Protein AF-A0A5N5WKS4-F1 (afdb_monomer)

Structure (mmCIF, N/CA/C/O backbone):
data_AF-A0A5N5WKS4-F1
#
_entry.id   AF-A0A5N5WKS4-F1
#
loop_
_atom_site.group_PDB
_atom_site.id
_atom_site.type_symbol
_atom_site.label_atom_id
_atom_site.label_alt_id
_atom_site.label_comp_id
_atom_site.label_asym_id
_atom_site.label_entity_id
_atom_site.label_seq_id
_atom_site.pdbx_PDB_ins_code
_atom_site.Cartn_x
_atom_site.Cartn_y
_atom_site.Cartn_z
_atom_site.occupancy
_atom_site.B_iso_or_equiv
_atom_site.auth_seq_id
_atom_site.auth_comp_id
_atom_site.auth_asym_id
_atom_site.auth_atom_id
_atom_site.pdbx_PDB_model_num
ATOM 1 N N . MET A 1 1 ? -23.430 2.491 6.294 1.00 81.50 1 MET A N 1
ATOM 2 C CA . MET A 1 1 ? -22.759 3.479 5.431 1.00 81.50 1 MET A CA 1
ATOM 3 C C . MET A 1 1 ? -22.563 4.722 6.272 1.00 81.50 1 MET A C 1
ATOM 5 O O . MET A 1 1 ? -23.478 5.053 7.016 1.00 81.50 1 MET A O 1
ATOM 9 N N . VAL A 1 2 ? -21.378 5.318 6.234 1.00 85.62 2 VAL A N 1
ATOM 10 C CA . VAL A 1 2 ? -21.045 6.569 6.921 1.00 85.62 2 VAL A CA 1
ATOM 11 C C . VAL A 1 2 ? -20.663 7.573 5.840 1.00 85.62 2 VAL A C 1
ATOM 13 O O . VAL A 1 2 ? -19.946 7.216 4.905 1.00 85.62 2 VAL A O 1
ATOM 16 N N . ASP A 1 3 ? -21.191 8.783 5.953 1.00 86.56 3 ASP A N 1
ATOM 17 C CA . ASP A 1 3 ? -20.862 9.931 5.113 1.00 86.56 3 ASP A CA 1
ATOM 18 C C . ASP A 1 3 ? -20.123 10.928 6.006 1.00 86.56 3 ASP A C 1
ATOM 20 O O . ASP A 1 3 ? -20.653 11.322 7.047 1.00 86.56 3 ASP A O 1
ATOM 24 N N . PHE A 1 4 ? -18.885 11.259 5.648 1.00 80.50 4 PHE A N 1
ATOM 25 C CA . PHE A 1 4 ? -18.025 12.140 6.435 1.00 80.50 4 PHE A CA 1
ATOM 26 C C . PHE A 1 4 ? -18.136 13.610 6.029 1.00 80.50 4 PHE A C 1
ATOM 28 O O . PHE A 1 4 ? -17.282 14.403 6.416 1.00 80.50 4 PHE A O 1
ATOM 35 N N . SER A 1 5 ? -19.184 13.999 5.288 1.00 65.81 5 SER A N 1
ATOM 36 C CA . SER A 1 5 ? -19.235 15.289 4.585 1.00 65.81 5 SER A CA 1
ATOM 37 C C . SER A 1 5 ? -18.031 15.458 3.634 1.00 65.81 5 SER A C 1
ATOM 39 O O . SER A 1 5 ? -17.187 14.573 3.510 1.00 65.81 5 SER A O 1
ATOM 41 N N . ASP A 1 6 ? -18.014 16.507 2.809 1.00 68.75 6 ASP A N 1
ATOM 42 C CA . ASP A 1 6 ? -16.927 16.786 1.847 1.00 68.75 6 ASP A CA 1
ATOM 43 C C . ASP A 1 6 ? -16.641 15.692 0.796 1.00 68.75 6 ASP A C 1
ATOM 45 O O . ASP A 1 6 ? -15.634 15.709 0.085 1.00 68.75 6 ASP A O 1
ATOM 49 N N . GLY A 1 7 ? -17.598 14.778 0.610 1.00 73.81 7 GLY A N 1
ATOM 50 C CA . GLY A 1 7 ? -17.598 13.818 -0.484 1.00 73.81 7 GLY A CA 1
ATOM 51 C C . GLY A 1 7 ? -16.876 12.506 -0.194 1.00 73.81 7 GLY A C 1
ATOM 52 O O . GLY A 1 7 ? -16.595 11.777 -1.144 1.00 73.81 7 GLY A O 1
ATOM 53 N N . VAL A 1 8 ? -16.595 12.176 1.070 1.00 83.88 8 VAL A N 1
ATOM 54 C CA . VAL A 1 8 ? -16.099 10.848 1.466 1.00 83.88 8 VAL A CA 1
ATOM 55 C C . VAL A 1 8 ? -17.237 10.008 2.036 1.00 83.88 8 VAL A C 1
ATOM 57 O O . VAL A 1 8 ? -17.811 10.321 3.075 1.00 83.88 8 VAL A O 1
ATOM 60 N N . VAL A 1 9 ? -17.534 8.894 1.369 1.00 89.38 9 VAL A N 1
ATOM 61 C CA . VAL A 1 9 ? -18.552 7.923 1.788 1.00 89.38 9 VAL A CA 1
ATOM 62 C C . VAL A 1 9 ? -17.926 6.549 1.939 1.00 89.38 9 VAL A C 1
ATOM 64 O O . VAL A 1 9 ? -17.083 6.146 1.139 1.00 89.38 9 VAL A O 1
ATOM 67 N N . GLY A 1 10 ? -18.353 5.788 2.941 1.00 91.50 10 GLY A N 1
ATOM 68 C CA . GLY A 1 10 ? -17.825 4.446 3.140 1.00 91.50 10 GLY A CA 1
ATOM 69 C C . GLY A 1 10 ? -18.700 3.520 3.964 1.00 91.50 10 GLY A C 1
ATOM 70 O O . GLY A 1 10 ? -19.786 3.867 4.441 1.00 91.50 10 GLY A O 1
ATOM 71 N N . GLY A 1 11 ? -18.238 2.284 4.095 1.00 91.62 11 GLY A N 1
ATOM 72 C CA . GLY A 1 11 ? -18.938 1.218 4.795 1.00 91.62 11 GLY A CA 1
ATOM 73 C C . GLY A 1 11 ? -18.001 0.397 5.664 1.00 91.62 11 GLY A C 1
ATOM 74 O O . GLY A 1 11 ? -16.872 0.108 5.276 1.00 91.62 11 GLY A O 1
ATOM 75 N N . LEU A 1 12 ? -18.503 -0.008 6.834 1.00 91.44 12 LEU A N 1
ATOM 76 C CA . LEU A 1 12 ? -17.846 -1.002 7.672 1.00 91.44 12 LEU A CA 1
ATOM 77 C C . LEU A 1 12 ? -18.136 -2.407 7.142 1.00 91.44 12 LEU A C 1
ATOM 79 O O . LEU A 1 12 ? -19.294 -2.808 7.019 1.00 91.44 12 LEU A O 1
ATOM 83 N N . HIS A 1 13 ? -17.075 -3.166 6.912 1.00 93.06 13 HIS A N 1
ATOM 84 C CA . HIS A 1 13 ? -17.086 -4.588 6.622 1.00 93.06 13 HIS A CA 1
ATOM 85 C C . HIS A 1 13 ? -16.534 -5.308 7.846 1.00 93.06 13 HIS A C 1
ATOM 87 O O . HIS A 1 13 ? -15.348 -5.211 8.156 1.00 93.06 13 HIS A O 1
ATOM 93 N N . ARG A 1 14 ? -17.410 -5.996 8.577 1.00 91.62 14 ARG A N 1
ATOM 94 C CA . ARG A 1 14 ? -17.056 -6.683 9.820 1.00 91.62 14 ARG A CA 1
ATOM 95 C C . ARG A 1 14 ? -16.974 -8.193 9.620 1.00 91.62 14 ARG A C 1
ATOM 97 O O . ARG A 1 14 ? -17.719 -8.734 8.798 1.00 91.62 14 ARG A O 1
ATOM 104 N N . PRO A 1 15 ? -16.116 -8.883 10.385 1.00 92.50 15 PRO A N 1
ATOM 105 C CA . PRO A 1 15 ? -16.142 -10.335 10.436 1.00 92.50 15 PRO A CA 1
ATOM 106 C C . PRO A 1 15 ? -17.460 -10.815 11.057 1.00 92.50 15 PRO A C 1
ATOM 108 O O . PRO A 1 15 ? -18.042 -10.145 11.917 1.00 92.50 15 PRO A O 1
ATOM 111 N N . VAL A 1 16 ? -17.916 -11.998 10.642 1.00 90.06 16 VAL A N 1
ATOM 112 C CA . VAL A 1 16 ? -19.111 -12.639 11.220 1.00 90.06 16 VAL A CA 1
ATOM 113 C C . VAL A 1 16 ? -18.887 -12.942 12.703 1.00 90.06 16 VAL A C 1
ATOM 115 O O . VAL A 1 16 ? -19.742 -12.645 13.533 1.00 90.06 16 VAL A O 1
ATOM 118 N N . THR A 1 17 ? -17.714 -13.479 13.036 1.00 87.56 17 THR A N 1
ATOM 119 C CA . THR A 1 17 ? -17.296 -13.732 14.416 1.00 87.56 17 THR A CA 1
ATOM 120 C C . THR A 1 17 ? -16.431 -12.575 14.896 1.00 87.56 17 THR A C 1
ATOM 122 O O . THR A 1 17 ? -15.405 -12.276 14.289 1.00 87.56 17 THR A O 1
ATOM 125 N N . GLN A 1 18 ? -16.850 -11.919 15.975 1.00 85.38 18 GLN A N 1
ATOM 126 C CA . GLN A 1 18 ? -16.090 -10.840 16.604 1.00 85.38 18 GLN A CA 1
ATOM 127 C C . GLN A 1 18 ? -15.041 -11.432 17.557 1.00 85.38 18 GLN A C 1
ATOM 129 O O . GLN A 1 18 ? -15.335 -12.370 18.297 1.00 85.38 18 GLN A O 1
ATOM 134 N N . GLY A 1 19 ? -13.828 -10.888 17.520 1.00 84.94 19 GLY A N 1
ATOM 135 C CA . GLY A 1 19 ? -12.659 -11.354 18.268 1.00 84.94 19 GLY A CA 1
ATOM 136 C C . GLY A 1 19 ? -11.708 -10.194 18.555 1.00 84.94 19 GLY A C 1
ATOM 137 O O . GLY A 1 19 ? -12.071 -9.036 18.365 1.00 84.94 19 GLY A O 1
ATOM 138 N N . LEU A 1 20 ? -10.481 -10.472 18.997 1.00 83.12 20 LEU A N 1
ATOM 139 C CA . LEU A 1 20 ? -9.496 -9.402 19.209 1.00 83.12 20 LEU A CA 1
ATOM 140 C C . LEU A 1 20 ? -9.139 -8.717 17.883 1.00 83.12 20 LEU A C 1
ATOM 142 O O . LEU A 1 20 ? -9.076 -7.494 17.811 1.00 83.12 20 LEU A O 1
ATOM 146 N N . GLU A 1 21 ? -9.017 -9.500 16.814 1.00 86.25 21 GLU A N 1
ATOM 147 C CA . GLU A 1 21 ? -8.742 -9.037 15.456 1.00 86.25 21 GLU A CA 1
ATOM 148 C C . GLU A 1 21 ? -9.845 -8.118 14.914 1.00 86.25 21 GLU A C 1
ATOM 150 O O . GLU A 1 21 ? -9.573 -7.247 14.089 1.00 86.25 21 GLU A O 1
ATOM 155 N N . SER A 1 22 ? -11.086 -8.243 15.400 1.00 87.81 22 SER A N 1
ATOM 156 C CA . SER A 1 22 ? -12.195 -7.429 14.893 1.00 87.81 22 SER A CA 1
ATOM 157 C C . SER A 1 22 ? -12.168 -5.992 15.403 1.00 87.81 22 SER A C 1
ATOM 159 O O . SER A 1 22 ? -12.893 -5.151 14.869 1.00 87.81 22 SER A O 1
ATOM 161 N N . ARG A 1 23 ? -11.307 -5.691 16.382 1.00 85.00 23 ARG A N 1
ATOM 162 C CA . ARG A 1 23 ? -11.044 -4.329 16.862 1.00 85.00 23 ARG A CA 1
ATOM 163 C C . ARG A 1 23 ? -10.108 -3.547 15.938 1.00 85.00 23 ARG A C 1
ATOM 165 O O . ARG A 1 23 ? -10.167 -2.319 15.909 1.00 85.00 23 ARG A O 1
ATOM 172 N N . PHE A 1 24 ? -9.312 -4.245 15.128 1.00 86.50 24 PHE A N 1
ATOM 173 C CA . PHE A 1 24 ? -8.448 -3.642 14.119 1.00 86.50 24 PHE A CA 1
ATOM 174 C C . PHE A 1 24 ? -9.332 -3.082 13.020 1.00 86.50 24 PHE A C 1
ATOM 176 O O . PHE A 1 24 ? -9.980 -3.846 12.300 1.00 86.50 24 PHE A O 1
ATOM 183 N N . THR A 1 25 ? -9.361 -1.759 12.892 1.00 88.31 25 THR A N 1
ATOM 184 C CA . THR A 1 25 ? -10.085 -1.104 11.805 1.00 88.31 25 THR A CA 1
ATOM 185 C C . THR A 1 25 ? -9.101 -0.659 10.752 1.00 88.31 25 THR A C 1
ATOM 187 O O . THR A 1 25 ? -8.342 0.284 10.954 1.00 88.31 25 THR A O 1
ATOM 190 N N . VAL A 1 26 ? -9.128 -1.349 9.617 1.00 92.06 26 VAL A N 1
ATOM 191 C CA . VAL A 1 26 ? -8.313 -1.000 8.460 1.00 92.06 26 VAL A CA 1
ATOM 192 C C . VAL A 1 26 ? -9.112 -0.060 7.560 1.00 92.06 26 VAL A C 1
ATOM 194 O O . VAL A 1 26 ? -10.093 -0.468 6.934 1.00 92.06 26 VAL A O 1
ATOM 197 N N . PHE A 1 27 ? -8.704 1.203 7.506 1.00 92.94 27 PHE A N 1
ATOM 198 C CA . PHE A 1 27 ? -9.214 2.193 6.569 1.00 92.94 27 PHE A CA 1
ATOM 199 C C . PHE A 1 27 ? -8.607 1.961 5.184 1.00 92.94 27 PHE A C 1
ATOM 201 O O . PHE A 1 27 ? -7.386 1.960 5.013 1.00 92.94 27 PHE A O 1
ATOM 208 N N . VAL A 1 28 ? -9.473 1.757 4.193 1.00 93.50 28 VAL A N 1
ATOM 209 C CA . VAL A 1 28 ? -9.112 1.472 2.804 1.00 93.50 28 VAL A CA 1
ATOM 210 C C . VAL A 1 28 ? -9.782 2.503 1.902 1.00 93.50 28 VAL A C 1
ATOM 212 O O . VAL A 1 28 ? -11.009 2.593 1.846 1.00 93.50 28 VAL A O 1
ATOM 215 N N . MET A 1 29 ? -8.982 3.255 1.155 1.00 90.00 29 MET A N 1
ATOM 216 C CA . MET A 1 29 ? -9.462 4.246 0.194 1.00 90.00 29 MET A CA 1
ATOM 217 C C . MET A 1 29 ? -8.453 4.391 -0.941 1.00 90.00 29 MET A C 1
ATOM 219 O O . MET A 1 29 ? -7.250 4.244 -0.718 1.00 90.00 29 MET A O 1
ATOM 223 N N . HIS A 1 30 ? -8.935 4.743 -2.136 1.00 87.12 30 HIS A N 1
ATOM 224 C CA . HIS A 1 30 ? -8.071 5.229 -3.203 1.00 87.12 30 HIS A CA 1
ATOM 225 C C . HIS A 1 30 ? -8.389 6.661 -3.606 1.00 87.12 30 HIS A C 1
ATOM 227 O O . HIS A 1 30 ? -9.540 7.081 -3.634 1.00 87.12 30 HIS A O 1
ATOM 233 N N . VAL A 1 31 ? -7.348 7.414 -3.929 1.00 75.88 31 VAL A N 1
ATOM 234 C CA . VAL A 1 31 ? -7.402 8.857 -4.200 1.00 75.88 31 VAL A CA 1
ATOM 235 C C . VAL A 1 31 ? -7.996 9.176 -5.569 1.00 75.88 31 VAL A C 1
ATOM 237 O O . VAL A 1 31 ? -8.571 10.236 -5.770 1.00 75.88 31 VAL A O 1
ATOM 240 N N . GLU A 1 32 ? -7.917 8.219 -6.492 1.00 75.25 32 GLU A N 1
ATOM 241 C CA . GLU A 1 32 ? -8.397 8.359 -7.875 1.00 75.25 32 GLU A CA 1
ATOM 242 C C . GLU A 1 32 ? -9.568 7.432 -8.230 1.00 75.25 32 GLU A C 1
ATOM 244 O O . GLU A 1 32 ? -10.202 7.620 -9.267 1.00 75.25 32 GLU A O 1
ATOM 249 N N . THR A 1 33 ? -9.868 6.425 -7.402 1.00 79.62 33 THR A N 1
ATOM 250 C CA . THR A 1 33 ? -10.710 5.285 -7.807 1.00 79.62 33 THR A CA 1
ATOM 251 C C . THR A 1 33 ? -11.636 4.854 -6.675 1.00 79.62 33 THR A C 1
ATOM 253 O O . THR A 1 33 ? -11.288 4.961 -5.503 1.00 79.62 33 THR A O 1
ATOM 256 N N . ASP A 1 34 ? -12.810 4.325 -7.020 1.00 88.06 34 ASP A N 1
ATOM 257 C CA . ASP A 1 34 ? -13.771 3.798 -6.049 1.00 88.06 34 ASP A CA 1
ATOM 258 C C . ASP A 1 34 ? -13.271 2.495 -5.403 1.00 88.06 34 ASP A C 1
ATOM 260 O O . ASP A 1 34 ? -13.064 1.493 -6.092 1.00 88.06 34 ASP A O 1
ATOM 264 N N . TYR A 1 35 ? -13.053 2.518 -4.082 1.00 92.00 35 TYR A N 1
ATOM 265 C CA . TYR A 1 35 ? -12.531 1.386 -3.305 1.00 92.00 35 TYR A CA 1
ATOM 266 C C . TYR A 1 35 ? -13.577 0.738 -2.393 1.00 92.00 35 TYR A C 1
ATOM 268 O O . TYR A 1 35 ? -13.234 -0.134 -1.595 1.00 92.00 35 TYR A O 1
ATOM 276 N N . LEU A 1 36 ? -14.867 1.053 -2.566 1.00 91.50 36 LEU A N 1
ATOM 277 C CA . LEU A 1 36 ? -15.956 0.396 -1.828 1.00 91.50 36 LEU A CA 1
ATOM 278 C C . LEU A 1 36 ? -15.999 -1.125 -2.052 1.00 91.50 36 LEU A C 1
ATOM 280 O O . LEU A 1 36 ? -16.566 -1.849 -1.238 1.00 91.50 36 LEU A O 1
ATOM 284 N N . GLN A 1 37 ? -15.426 -1.611 -3.158 1.00 91.06 37 GLN A N 1
ATOM 285 C CA . GLN A 1 37 ? -15.377 -3.031 -3.533 1.00 91.06 37 GLN A CA 1
ATOM 286 C C . GLN A 1 37 ? -13.943 -3.551 -3.718 1.00 91.06 37 GLN A C 1
ATOM 288 O O . GLN A 1 37 ? -13.732 -4.559 -4.394 1.00 91.06 37 GLN A O 1
ATOM 293 N N . PHE A 1 38 ? -12.939 -2.877 -3.147 1.00 94.38 38 PHE A N 1
ATOM 294 C CA . PHE A 1 38 ? -11.561 -3.361 -3.215 1.00 94.38 38 PHE A CA 1
ATOM 295 C C . PHE A 1 38 ? -11.432 -4.740 -2.544 1.00 94.38 38 PHE A C 1
ATOM 297 O O . PHE A 1 38 ? -12.148 -5.050 -1.589 1.00 94.38 38 PHE A O 1
ATOM 304 N N . SER A 1 39 ? -10.527 -5.594 -3.031 1.00 95.00 39 SER A N 1
ATOM 305 C CA . SER A 1 39 ? -10.449 -7.002 -2.607 1.00 95.00 39 SER A CA 1
ATOM 306 C C . SER A 1 39 ? -10.256 -7.154 -1.092 1.00 95.00 39 SER A C 1
ATOM 308 O O . SER A 1 39 ? -10.888 -8.020 -0.481 1.00 95.00 39 SER A O 1
ATOM 310 N N . ALA A 1 40 ? -9.508 -6.247 -0.454 1.00 94.31 40 ALA A N 1
ATOM 311 C CA . ALA A 1 40 ? -9.351 -6.206 1.000 1.00 94.31 40 ALA A CA 1
ATOM 312 C C . ALA A 1 40 ? -10.706 -6.246 1.731 1.00 94.31 40 ALA A C 1
ATOM 314 O O . ALA A 1 40 ? -10.871 -7.060 2.641 1.00 94.31 40 ALA A O 1
ATOM 315 N N . CYS A 1 41 ? -11.690 -5.459 1.267 1.00 94.38 41 CYS A N 1
ATOM 316 C CA . CYS A 1 41 ? -13.019 -5.246 1.864 1.00 94.38 41 CYS A CA 1
ATOM 317 C C . CYS A 1 41 ? -13.841 -6.524 2.038 1.00 94.38 41 CYS A C 1
ATOM 319 O O . CYS A 1 41 ? -14.766 -6.569 2.843 1.00 94.38 41 CYS A O 1
ATOM 321 N N . THR A 1 42 ? -13.524 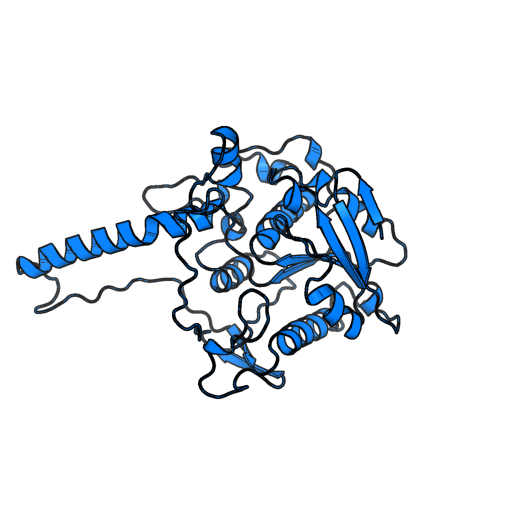-7.574 1.281 1.00 92.62 42 THR A N 1
ATOM 322 C CA . THR A 1 42 ? -14.237 -8.858 1.346 1.00 92.62 42 THR A CA 1
ATOM 323 C C . THR A 1 42 ? -13.356 -10.002 1.833 1.00 92.62 42 THR A C 1
ATOM 325 O O . THR A 1 42 ? -13.871 -11.019 2.304 1.00 92.62 42 THR A O 1
ATOM 328 N N . VAL A 1 43 ? -12.035 -9.853 1.739 1.00 94.50 43 VAL A N 1
ATOM 329 C CA . VAL A 1 43 ? -11.080 -10.926 2.011 1.00 94.50 43 VAL A CA 1
ATOM 330 C C . VAL A 1 43 ? -10.540 -10.850 3.444 1.00 94.50 43 VAL A C 1
ATOM 332 O O . VAL A 1 43 ? -10.492 -11.878 4.122 1.00 94.50 43 VAL A O 1
ATOM 335 N N . LEU A 1 44 ? -10.214 -9.664 3.964 1.00 93.56 44 LEU A N 1
ATOM 336 C CA . LEU A 1 44 ? -9.736 -9.505 5.345 1.00 93.56 44 LEU A CA 1
ATOM 337 C C . LEU A 1 44 ? -10.825 -9.683 6.426 1.00 93.56 44 LEU A C 1
ATOM 339 O O . LEU A 1 44 ? -10.506 -10.283 7.454 1.00 93.56 44 LEU A O 1
ATOM 343 N N . PRO A 1 45 ? -12.114 -9.328 6.218 1.00 94.44 45 PRO A N 1
ATOM 344 C CA . PRO A 1 45 ? -13.159 -9.656 7.194 1.00 94.44 45 PRO A CA 1
ATOM 345 C C . PRO A 1 45 ? -13.361 -11.158 7.386 1.00 94.44 45 PRO A C 1
ATOM 347 O O . PRO A 1 45 ? -13.691 -11.614 8.475 1.00 94.44 45 PRO A O 1
ATOM 350 N N . LYS A 1 46 ? -13.079 -11.971 6.361 1.00 94.06 46 LYS A N 1
ATOM 351 C CA . LYS A 1 46 ? -13.074 -13.439 6.495 1.00 94.06 46 LYS A CA 1
ATOM 352 C C . LYS A 1 46 ? -11.929 -13.954 7.379 1.00 94.06 46 LYS A C 1
ATOM 354 O O . LYS A 1 46 ? -11.948 -15.118 7.758 1.00 94.06 46 LYS A O 1
ATOM 359 N N . ARG A 1 47 ? -10.949 -13.102 7.696 1.00 92.75 47 ARG A N 1
ATOM 360 C CA . ARG A 1 47 ? -9.799 -13.377 8.572 1.00 92.75 47 ARG A CA 1
ATOM 361 C C . ARG A 1 47 ? -9.912 -12.678 9.930 1.00 92.75 47 ARG A C 1
ATOM 363 O O . ARG A 1 47 ? -8.940 -12.650 10.666 1.00 92.75 47 ARG A O 1
ATOM 370 N N . GLY A 1 48 ? -11.083 -12.128 10.258 1.00 91.88 48 GLY A N 1
ATOM 371 C CA . GLY A 1 48 ? -11.351 -11.547 11.574 1.00 91.88 48 GLY A CA 1
ATOM 372 C C . GLY A 1 48 ? -11.173 -10.033 11.673 1.00 91.88 48 GLY A C 1
ATOM 373 O O . GLY A 1 48 ? -11.487 -9.491 12.719 1.00 91.88 48 GLY A O 1
ATOM 374 N N . PHE A 1 49 ? -10.740 -9.333 10.620 1.00 92.06 49 PHE A N 1
ATOM 375 C CA . PHE A 1 49 ? -10.457 -7.890 10.682 1.00 92.06 49 PHE A CA 1
ATOM 376 C C . PHE A 1 49 ? -11.675 -7.032 10.330 1.00 92.06 49 PHE A C 1
ATOM 378 O O . PHE A 1 49 ? -12.449 -7.379 9.436 1.00 92.06 49 PHE A O 1
ATOM 385 N N . THR A 1 50 ? -11.825 -5.876 10.978 1.00 92.94 50 THR A N 1
ATOM 386 C CA . THR A 1 50 ? -12.817 -4.871 10.575 1.00 92.94 50 THR A CA 1
ATOM 387 C C . THR A 1 50 ? -12.209 -3.940 9.533 1.00 92.94 50 THR A C 1
ATOM 389 O O . THR A 1 50 ? -11.094 -3.449 9.677 1.00 92.94 50 THR A O 1
ATOM 392 N N . LEU A 1 51 ? -12.930 -3.698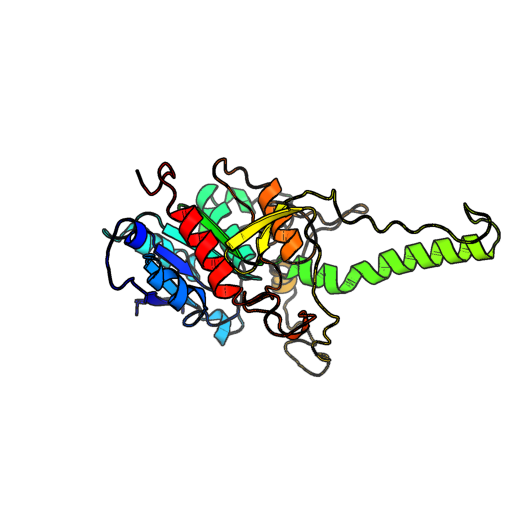 8.444 1.00 93.75 51 LEU A N 1
ATOM 393 C CA . LEU A 1 51 ? -12.491 -2.801 7.381 1.00 93.75 51 LEU A CA 1
ATOM 394 C C . LEU A 1 51 ? -13.468 -1.650 7.234 1.00 93.75 51 LEU A C 1
ATOM 396 O O . LEU A 1 51 ? -14.676 -1.862 7.270 1.00 93.75 51 LEU A O 1
ATOM 400 N N . PHE A 1 52 ? -12.953 -0.450 7.006 1.00 93.62 52 PHE A N 1
ATOM 401 C CA . PHE A 1 52 ? -13.746 0.659 6.506 1.00 93.62 52 PHE A CA 1
ATOM 402 C C . PHE A 1 52 ? -13.312 0.961 5.080 1.00 93.62 52 PHE A C 1
ATOM 404 O O . PHE A 1 52 ? -12.233 1.50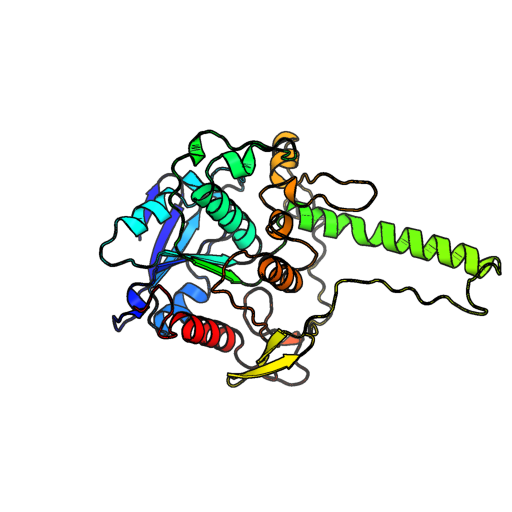7 4.860 1.00 93.62 52 PHE A O 1
ATOM 411 N N . CYS A 1 53 ? -14.147 0.594 4.115 1.00 94.25 53 CYS A N 1
ATOM 412 C CA . CYS A 1 53 ? -13.867 0.834 2.708 1.00 94.25 53 CYS A CA 1
ATOM 413 C C . CYS A 1 53 ? -14.605 2.078 2.244 1.00 94.25 53 CYS A C 1
ATOM 415 O O . CYS A 1 53 ? -15.814 2.199 2.465 1.00 94.25 53 CYS A O 1
ATOM 417 N N . ALA A 1 54 ? -13.867 3.002 1.636 1.00 91.62 54 ALA A N 1
ATOM 418 C CA . ALA A 1 54 ? -14.349 4.329 1.302 1.00 91.62 54 ALA A CA 1
ATOM 419 C C . ALA A 1 54 ? -14.128 4.675 -0.170 1.00 91.62 54 ALA A C 1
ATOM 421 O O . ALA A 1 54 ? -13.199 4.200 -0.828 1.00 91.62 54 ALA A O 1
ATOM 422 N N . ASN A 1 55 ? -14.980 5.566 -0.658 1.00 88.69 55 ASN A N 1
ATOM 423 C CA . ASN A 1 55 ? -14.776 6.312 -1.882 1.00 88.69 55 ASN A CA 1
ATOM 424 C C . ASN A 1 55 ? -14.838 7.807 -1.557 1.00 88.69 55 ASN A C 1
ATOM 426 O O . ASN A 1 55 ? -15.686 8.243 -0.780 1.00 88.69 55 ASN A O 1
ATOM 430 N N . ASN A 1 56 ? -13.950 8.582 -2.169 1.00 83.31 56 ASN A N 1
ATOM 431 C CA . ASN A 1 56 ? -13.963 10.036 -2.087 1.00 83.31 56 ASN A CA 1
ATOM 432 C C . ASN A 1 56 ? -14.516 10.651 -3.381 1.00 83.31 56 ASN A C 1
ATOM 434 O O . ASN A 1 56 ? -14.586 10.015 -4.438 1.00 83.31 56 ASN A O 1
ATOM 438 N N . ALA A 1 57 ? -14.874 11.930 -3.308 1.00 76.00 57 ALA A N 1
ATOM 439 C CA . ALA A 1 57 ? -15.407 12.667 -4.440 1.00 76.00 57 ALA A CA 1
ATOM 440 C C . ALA A 1 57 ? -14.371 12.895 -5.546 1.00 76.00 57 ALA A C 1
ATOM 442 O O . ALA A 1 57 ? -14.776 13.104 -6.689 1.00 76.00 57 ALA A O 1
ATOM 443 N N . ALA A 1 58 ? -13.066 12.818 -5.261 1.00 70.00 58 ALA A N 1
ATOM 444 C CA . ALA A 1 58 ? -12.023 13.049 -6.259 1.00 70.00 58 ALA A CA 1
ATOM 445 C C . ALA A 1 58 ? -12.098 12.036 -7.416 1.00 70.00 58 ALA A C 1
ATOM 447 O O . ALA A 1 58 ? -11.934 12.429 -8.574 1.00 70.00 58 ALA A O 1
ATOM 448 N N . SER A 1 59 ? -12.497 10.785 -7.141 1.00 62.34 59 SER A N 1
ATOM 449 C CA . SER A 1 59 ? -12.774 9.768 -8.174 1.00 62.34 59 SER A CA 1
ATOM 450 C C . SER A 1 59 ? -13.868 10.180 -9.176 1.00 62.34 59 SER A C 1
ATOM 452 O O . SER A 1 59 ? -13.910 9.685 -10.304 1.00 62.34 59 SER A O 1
ATOM 454 N N . LYS A 1 60 ? -14.757 11.108 -8.790 1.00 64.25 60 LYS A N 1
ATOM 455 C CA . LYS A 1 60 ? -15.884 11.581 -9.610 1.00 64.25 60 LYS A CA 1
ATOM 456 C C . LYS A 1 60 ? -15.672 12.982 -10.171 1.00 64.25 60 LYS A C 1
ATOM 458 O O . LYS A 1 60 ? -16.088 13.255 -11.295 1.00 64.25 60 LYS A O 1
ATOM 463 N N . THR A 1 61 ? -15.034 13.866 -9.409 1.00 61.94 61 THR A N 1
ATOM 464 C CA . THR A 1 61 ? -14.825 15.272 -9.782 1.00 61.94 61 THR A CA 1
ATOM 465 C C . THR A 1 61 ? -13.538 15.482 -10.581 1.00 61.94 61 THR A C 1
ATOM 467 O O . THR A 1 61 ? -13.436 16.459 -11.321 1.00 61.94 61 THR A O 1
ATOM 470 N N . GLY A 1 62 ? -12.546 14.590 -10.452 1.00 56.38 62 GLY A N 1
ATOM 471 C CA . GLY A 1 62 ? -11.207 14.763 -11.030 1.00 56.38 62 GLY A CA 1
ATOM 472 C C . GLY A 1 62 ? -10.395 15.898 -10.386 1.00 56.38 62 GLY A C 1
ATOM 473 O O . GLY A 1 62 ? -9.319 16.268 -10.878 1.00 56.38 62 GLY A O 1
ATOM 474 N N . ILE A 1 63 ? -10.906 16.480 -9.299 1.00 54.84 63 ILE A N 1
ATOM 475 C CA . ILE A 1 63 ? -10.213 17.480 -8.493 1.00 54.84 63 ILE A CA 1
ATOM 476 C C . ILE A 1 63 ? -9.464 16.716 -7.407 1.00 54.84 63 ILE A C 1
ATOM 478 O O . ILE A 1 63 ? -10.047 16.295 -6.415 1.00 54.84 63 ILE A O 1
ATOM 482 N N . ILE A 1 64 ? -8.174 16.512 -7.648 1.00 55.00 64 ILE A N 1
ATOM 483 C CA . ILE A 1 64 ? -7.229 15.965 -6.681 1.00 55.00 64 ILE A CA 1
ATOM 484 C C . ILE A 1 64 ? -6.365 17.152 -6.287 1.00 55.00 64 ILE A C 1
ATOM 486 O O . ILE A 1 64 ? -5.716 17.743 -7.153 1.00 55.00 64 ILE A O 1
ATOM 490 N N . THR A 1 65 ? -6.429 17.551 -5.024 1.00 54.34 65 THR A N 1
ATOM 491 C CA . THR A 1 65 ? -5.445 18.449 -4.426 1.00 54.34 65 THR A CA 1
ATOM 492 C C . THR A 1 65 ? -4.770 17.665 -3.312 1.0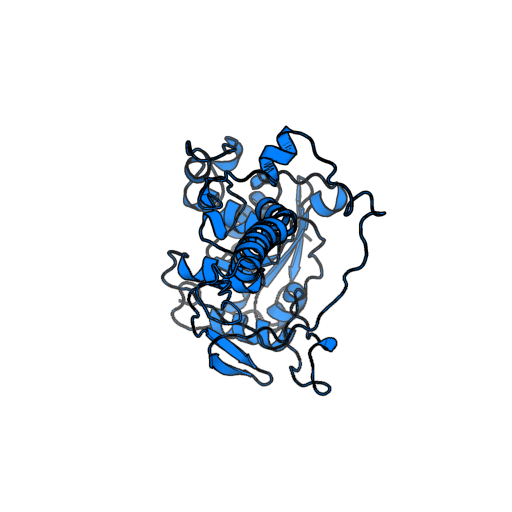0 54.34 65 THR A C 1
ATOM 494 O O . THR A 1 65 ? -5.429 17.183 -2.391 1.00 54.34 65 THR A O 1
ATOM 497 N N . ASP A 1 66 ? -3.450 17.528 -3.400 1.00 50.78 66 ASP A N 1
ATOM 498 C CA . ASP A 1 66 ? -2.619 16.686 -2.524 1.00 50.78 66 ASP A CA 1
ATOM 499 C C . ASP A 1 66 ? -2.582 17.164 -1.054 1.00 50.78 66 ASP A C 1
ATOM 501 O O . ASP A 1 66 ? -1.866 16.617 -0.223 1.00 50.78 66 ASP A O 1
ATOM 505 N N . LEU A 1 67 ? -3.368 18.193 -0.728 1.00 53.84 67 LEU A N 1
ATOM 506 C CA . LEU A 1 67 ? -3.427 18.885 0.561 1.00 53.84 67 LEU A CA 1
ATOM 507 C C . LEU A 1 67 ? -4.809 18.813 1.204 1.00 53.84 67 LEU A C 1
ATOM 509 O O . LEU A 1 67 ? -4.987 19.255 2.335 1.00 53.84 67 LEU A O 1
ATOM 513 N N . ALA A 1 68 ? -5.790 18.216 0.526 1.00 65.25 68 ALA A N 1
ATOM 514 C CA . ALA A 1 68 ? -7.107 17.968 1.095 1.00 65.25 68 ALA A CA 1
ATOM 515 C C . ALA A 1 68 ? -7.092 16.780 2.077 1.00 65.25 68 ALA A C 1
ATOM 517 O O . ALA A 1 68 ? -8.093 16.096 2.238 1.00 65.25 68 ALA A O 1
ATOM 518 N N . PHE A 1 69 ? -5.965 16.524 2.748 1.00 70.94 69 PHE A N 1
ATOM 519 C CA . PHE A 1 69 ? -5.783 15.483 3.758 1.00 70.94 69 PHE A CA 1
ATOM 520 C C . PHE A 1 69 ? -6.921 15.454 4.777 1.00 70.94 69 PHE A C 1
ATOM 522 O O . PHE A 1 69 ? -7.496 14.396 5.035 1.00 70.94 69 PHE A O 1
ATOM 529 N N . LYS A 1 70 ? -7.300 16.626 5.298 1.00 70.75 70 LYS A N 1
ATOM 530 C CA . LYS A 1 70 ? -8.423 16.739 6.226 1.00 70.75 70 LYS A CA 1
ATOM 531 C C . LYS A 1 70 ? -9.737 16.261 5.597 1.00 70.75 70 LYS A C 1
ATOM 533 O O . LYS A 1 70 ? -10.360 15.362 6.149 1.00 70.75 70 LYS A O 1
ATOM 538 N N . ALA A 1 71 ? -10.089 16.794 4.427 1.00 73.56 71 ALA A N 1
ATOM 539 C CA . ALA A 1 71 ? -11.334 16.463 3.732 1.00 73.56 71 ALA A CA 1
ATOM 540 C C . ALA A 1 71 ? -11.383 15.011 3.221 1.00 73.56 71 ALA A C 1
ATOM 542 O O . ALA A 1 71 ? -12.446 14.409 3.159 1.00 73.56 71 ALA A O 1
ATOM 543 N N . LEU A 1 72 ? -10.240 14.428 2.846 1.00 76.00 72 LEU A N 1
ATOM 544 C CA . LEU A 1 72 ? -10.176 13.091 2.252 1.00 76.00 72 LEU A CA 1
ATOM 545 C C . LEU A 1 72 ? -10.109 11.973 3.293 1.00 76.00 72 LEU A C 1
ATOM 547 O O . LEU A 1 72 ? -10.571 10.867 3.016 1.00 76.00 72 LEU A O 1
ATOM 551 N N . MET A 1 73 ? -9.507 12.215 4.459 1.00 80.69 73 MET A N 1
ATOM 552 C CA . MET A 1 73 ? -9.364 11.164 5.473 1.00 80.69 73 MET A CA 1
ATOM 553 C C . MET A 1 73 ? -9.314 11.652 6.918 1.00 80.69 73 MET A C 1
ATOM 555 O O . MET A 1 73 ? -9.619 10.863 7.805 1.00 80.69 73 MET A O 1
ATOM 559 N N . GLY A 1 74 ? -8.957 12.913 7.180 1.00 83.50 74 GLY A N 1
ATOM 560 C CA . GLY A 1 74 ? -8.783 13.419 8.545 1.00 83.50 74 GLY A CA 1
ATOM 561 C C . GLY A 1 74 ? -10.004 13.193 9.430 1.00 83.50 74 GLY A C 1
ATOM 562 O O . GLY A 1 74 ? -9.870 12.676 10.538 1.00 83.50 74 GLY A O 1
ATOM 563 N N . ASP A 1 75 ? -11.192 13.491 8.910 1.00 86.06 75 ASP A N 1
ATOM 564 C CA . ASP A 1 75 ? -12.434 13.323 9.665 1.00 86.06 75 ASP A CA 1
ATOM 565 C C . ASP A 1 75 ? -12.802 11.841 9.859 1.00 86.06 75 ASP A C 1
ATOM 567 O O . ASP A 1 75 ? -13.318 11.467 10.912 1.00 86.06 75 ASP A O 1
ATOM 571 N N . 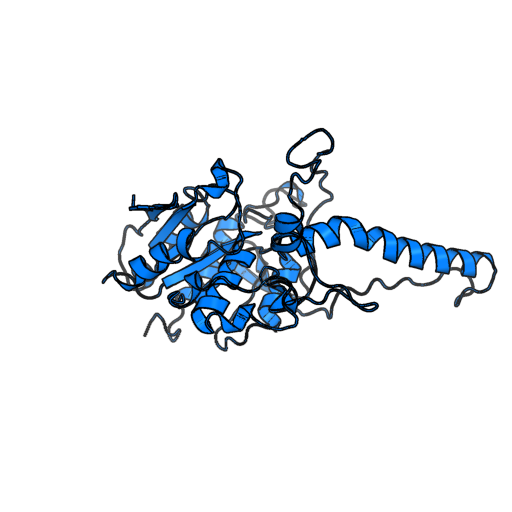ALA A 1 76 ? -12.456 10.968 8.905 1.00 87.50 76 ALA A N 1
ATOM 572 C CA . ALA A 1 76 ? -12.648 9.523 9.038 1.00 87.50 76 ALA A CA 1
ATOM 573 C C . ALA A 1 76 ? -11.731 8.922 10.115 1.00 87.50 76 ALA A C 1
ATOM 575 O O . ALA A 1 76 ? -12.198 8.177 10.978 1.00 87.50 76 ALA A O 1
ATOM 576 N N . ILE A 1 77 ? -10.442 9.280 10.107 1.00 89.31 77 ILE A N 1
ATOM 577 C CA . ILE A 1 77 ? -9.469 8.820 11.109 1.00 89.31 77 ILE A CA 1
ATOM 578 C C . ILE A 1 77 ? -9.846 9.330 12.504 1.00 89.31 77 ILE A C 1
ATOM 580 O O . ILE A 1 77 ? -9.901 8.544 13.451 1.00 89.31 77 ILE A O 1
ATOM 584 N N . ALA A 1 78 ? -10.204 10.611 12.630 1.00 88.75 78 ALA A N 1
ATOM 585 C CA . ALA A 1 78 ? -10.694 11.174 13.887 1.00 88.75 78 ALA A CA 1
ATOM 586 C C . ALA A 1 78 ? -11.991 10.496 14.365 1.00 88.75 78 ALA A C 1
ATOM 588 O O . ALA A 1 78 ? -12.177 10.267 15.562 1.00 88.75 78 ALA A O 1
ATOM 589 N N . TRP A 1 79 ? -12.893 10.138 13.448 1.00 88.75 79 TRP A N 1
ATOM 590 C CA . TRP A 1 79 ? -14.102 9.396 13.794 1.00 88.75 79 TRP A CA 1
ATOM 591 C C . TRP A 1 79 ? -13.788 8.000 14.335 1.00 88.75 79 TRP A C 1
ATOM 593 O O . TRP A 1 79 ? -14.406 7.608 15.326 1.00 88.75 79 TRP A O 1
ATOM 603 N N . PHE A 1 80 ? -12.829 7.276 13.739 1.00 89.31 80 PHE A N 1
ATOM 604 C CA . PHE A 1 80 ? -12.414 5.948 14.208 1.00 89.31 80 PHE A CA 1
ATOM 605 C C . PHE A 1 80 ? -11.858 5.984 15.629 1.00 89.31 80 PHE A C 1
ATOM 607 O O . PHE A 1 80 ? -12.280 5.172 16.446 1.00 89.31 80 PHE A O 1
ATOM 614 N N . HIS A 1 81 ? -11.002 6.957 15.949 1.00 88.56 81 HIS A N 1
ATOM 615 C CA . HIS A 1 81 ? -10.457 7.134 17.304 1.00 88.56 81 HIS A CA 1
ATOM 616 C C . HIS A 1 81 ? -11.532 7.405 18.367 1.00 88.56 81 HIS A C 1
ATOM 618 O O . HIS A 1 81 ? -11.327 7.133 19.546 1.00 88.56 81 HIS A O 1
ATOM 624 N N . ASN A 1 82 ? -12.710 7.886 17.961 1.00 87.19 82 ASN A N 1
ATOM 625 C CA . ASN A 1 82 ? -13.853 8.095 18.850 1.00 87.19 82 ASN A CA 1
ATOM 626 C C . ASN A 1 82 ? -14.785 6.871 18.964 1.00 87.19 82 ASN A C 1
ATOM 628 O O . ASN A 1 82 ? -15.809 6.938 19.647 1.00 87.19 82 ASN A O 1
ATOM 632 N N . GLN A 1 83 ? -14.479 5.753 18.300 1.00 84.69 83 GLN A N 1
ATOM 633 C CA . GLN A 1 83 ? -15.291 4.540 18.366 1.00 84.69 83 GLN A CA 1
ATOM 634 C C . GLN A 1 83 ? -14.764 3.562 19.422 1.00 84.69 83 GLN A C 1
ATOM 636 O O . GLN A 1 83 ? -13.663 3.039 19.315 1.00 84.69 83 GLN A O 1
ATOM 641 N N . ILE A 1 84 ? -15.619 3.179 20.376 1.00 74.31 84 ILE A N 1
ATOM 642 C CA . ILE A 1 84 ? -15.289 2.232 21.464 1.00 74.31 84 ILE A CA 1
ATOM 643 C C . ILE A 1 84 ? -14.872 0.822 21.004 1.00 74.31 84 ILE A C 1
ATOM 645 O O . ILE A 1 84 ? -14.397 0.020 21.802 1.00 74.31 84 ILE A O 1
ATOM 649 N N . PHE A 1 85 ? -15.114 0.486 19.737 1.00 72.81 85 PHE A N 1
ATOM 650 C CA . PHE A 1 85 ? -14.822 -0.823 19.150 1.00 72.81 85 PHE A CA 1
ATOM 651 C C . PHE A 1 85 ? -13.599 -0.801 18.226 1.00 72.81 85 PHE A C 1
ATOM 653 O O . PHE A 1 85 ? -13.296 -1.833 17.629 1.00 72.81 85 PHE A O 1
ATOM 660 N N . VAL A 1 86 ? -12.939 0.349 18.065 1.00 76.75 86 VAL A N 1
ATOM 661 C CA . VAL A 1 86 ? -11.811 0.517 17.148 1.00 76.75 86 VAL A CA 1
ATOM 662 C C . VAL A 1 86 ? -10.537 0.727 17.940 1.00 76.75 86 VAL A C 1
ATOM 664 O O . VAL A 1 86 ? -10.349 1.768 18.553 1.00 76.75 86 VAL A O 1
ATOM 667 N N . GLU A 1 87 ? -9.666 -0.273 17.909 1.00 78.62 87 GLU A N 1
ATOM 668 C CA . GLU A 1 87 ? -8.289 -0.163 18.373 1.00 78.62 87 GLU A CA 1
ATOM 669 C C . GLU A 1 87 ? -7.521 -1.392 17.863 1.00 78.62 87 GLU A C 1
ATOM 671 O O . GLU A 1 87 ? -7.886 -2.515 18.234 1.00 78.62 87 GLU A O 1
ATOM 676 N N . PRO A 1 88 ? -6.488 -1.235 17.015 1.00 86.56 88 PRO A N 1
ATOM 677 C CA . PRO A 1 88 ? -5.936 0.004 16.437 1.00 86.56 88 PRO A CA 1
ATOM 678 C C . PRO A 1 88 ? -6.663 0.521 15.174 1.00 86.56 88 PRO A C 1
ATOM 680 O O . PRO A 1 88 ? -7.370 -0.231 14.491 1.00 86.56 88 PRO A O 1
ATOM 683 N N . VAL A 1 89 ? -6.403 1.784 14.812 1.00 89.88 89 VAL A N 1
ATOM 684 C CA . VAL A 1 89 ? -6.696 2.388 13.499 1.00 89.88 89 VAL A CA 1
ATOM 685 C C . VAL A 1 89 ? -5.522 2.143 12.550 1.00 89.88 89 VAL A C 1
ATOM 687 O O . VAL A 1 89 ? -4.414 2.626 12.768 1.00 89.88 89 VAL A O 1
ATOM 690 N N . VAL A 1 90 ? -5.756 1.411 11.462 1.00 90.75 90 VAL A N 1
ATOM 691 C CA . VAL A 1 90 ? -4.731 1.056 10.470 1.00 90.75 90 VAL A CA 1
ATOM 692 C C . VAL A 1 90 ? -5.093 1.662 9.122 1.00 90.75 90 VAL A C 1
ATOM 694 O O . VAL A 1 90 ? -6.232 1.541 8.685 1.00 90.75 90 VAL A O 1
ATOM 697 N N . ILE A 1 91 ? -4.138 2.263 8.419 1.00 91.25 91 ILE A N 1
ATOM 698 C CA . ILE A 1 91 ? -4.346 2.728 7.041 1.00 91.25 91 ILE A CA 1
ATOM 699 C C . ILE A 1 91 ? -3.768 1.702 6.067 1.00 91.25 91 ILE A C 1
ATOM 701 O O . ILE A 1 91 ? -2.627 1.277 6.224 1.00 91.25 91 ILE A O 1
ATOM 705 N N . LEU A 1 92 ? -4.531 1.316 5.041 1.00 92.31 92 LEU A N 1
ATOM 706 C CA . LEU A 1 92 ? -4.022 0.533 3.914 1.00 92.31 92 LEU A CA 1
ATOM 707 C C . LEU A 1 92 ? -3.931 1.413 2.672 1.00 92.31 92 LEU A C 1
ATOM 709 O O . LEU A 1 92 ? -4.939 1.844 2.110 1.00 92.31 92 LEU A O 1
ATOM 713 N N . GLY A 1 93 ? -2.699 1.628 2.226 1.00 88.50 93 GLY A N 1
ATOM 714 C CA . GLY A 1 93 ? -2.373 2.368 1.025 1.00 88.50 93 GLY A CA 1
ATOM 715 C C . GLY A 1 93 ? -2.018 1.462 -0.144 1.00 88.50 93 GLY A C 1
ATOM 716 O O . GLY A 1 93 ? -1.048 0.711 -0.074 1.00 88.50 93 GLY A O 1
ATOM 717 N N . HIS A 1 94 ? -2.783 1.562 -1.233 1.00 90.44 94 HIS A N 1
ATOM 718 C CA . HIS A 1 94 ? -2.530 0.835 -2.477 1.00 90.44 94 HIS A CA 1
ATOM 719 C C . HIS A 1 94 ? -2.204 1.781 -3.639 1.00 90.44 94 HIS A C 1
ATOM 721 O O . HIS A 1 94 ? -2.795 2.861 -3.723 1.00 90.44 94 HIS A O 1
ATOM 727 N N . SER A 1 95 ? -1.303 1.382 -4.546 1.00 84.88 95 SER A N 1
ATOM 728 C CA . SER A 1 95 ? -0.962 2.144 -5.760 1.00 84.88 95 SER A CA 1
ATOM 729 C C . SER A 1 95 ? -0.578 3.603 -5.452 1.00 84.88 95 SER A C 1
ATOM 731 O O . SER A 1 95 ? 0.242 3.857 -4.569 1.00 84.88 95 SER A O 1
ATOM 733 N N . GLY A 1 96 ? -1.170 4.585 -6.136 1.00 75.94 96 GLY A N 1
ATOM 734 C CA . GLY A 1 96 ? -0.958 6.015 -5.879 1.00 75.94 96 GLY A CA 1
ATOM 735 C C . GLY A 1 96 ? -1.475 6.487 -4.525 1.00 75.94 96 GLY A C 1
ATOM 736 O O . GLY A 1 96 ? -1.049 7.523 -4.020 1.00 75.94 96 GLY A O 1
ATOM 737 N N . SER A 1 97 ? -2.347 5.714 -3.885 1.00 79.81 97 SER A N 1
ATOM 738 C CA . SER A 1 97 ? -2.934 6.109 -2.607 1.00 79.81 97 SER A CA 1
ATOM 739 C C . SER A 1 97 ? -2.012 5.845 -1.438 1.00 79.81 97 SER A C 1
ATOM 741 O O . SER A 1 97 ? -2.034 6.628 -0.499 1.00 79.81 97 SER A O 1
ATOM 743 N N . GLY A 1 98 ? -1.148 4.824 -1.492 1.00 80.19 98 GLY A N 1
ATOM 744 C CA . GLY A 1 98 ? -0.143 4.626 -0.438 1.00 80.19 98 GLY A CA 1
ATOM 745 C C . GLY A 1 98 ? 0.790 5.821 -0.290 1.00 80.19 98 GLY A C 1
ATOM 746 O O . GLY A 1 98 ? 1.169 6.188 0.817 1.00 80.19 98 GLY A O 1
ATOM 747 N N . THR A 1 99 ? 1.046 6.517 -1.385 1.00 74.69 99 THR A N 1
ATOM 748 C CA . THR A 1 99 ? 1.788 7.767 -1.400 1.00 74.69 99 THR A CA 1
ATOM 749 C C . THR A 1 99 ? 1.068 8.909 -0.689 1.00 74.69 99 THR A C 1
ATOM 751 O O . THR A 1 99 ? 1.628 9.539 0.200 1.00 74.69 99 THR A O 1
ATOM 754 N N . MET A 1 100 ? -0.185 9.179 -1.053 1.00 76.25 100 MET A N 1
ATOM 755 C CA . MET A 1 100 ? -0.925 10.299 -0.465 1.00 76.25 100 MET A CA 1
ATOM 756 C C . MET A 1 100 ? -1.276 10.030 1.003 1.00 76.25 100 MET A C 1
ATOM 758 O O . MET A 1 100 ? -1.167 10.911 1.849 1.00 76.25 100 MET A O 1
ATOM 762 N N . LEU A 1 101 ? -1.668 8.794 1.308 1.00 80.56 101 LEU A N 1
ATOM 763 C CA . LEU A 1 101 ? -2.003 8.354 2.656 1.00 80.56 101 LEU A CA 1
ATOM 764 C C . LEU A 1 101 ? -0.760 8.350 3.569 1.00 80.56 101 LEU A C 1
ATOM 766 O O . LEU A 1 101 ? -0.872 8.694 4.742 1.00 80.56 101 LEU A O 1
ATOM 770 N N . SER A 1 102 ? 0.434 8.028 3.055 1.00 80.31 102 SER A N 1
ATOM 771 C CA . SER A 1 102 ? 1.672 8.177 3.842 1.00 80.31 102 SER A CA 1
ATOM 772 C C . SER A 1 102 ? 2.066 9.641 4.045 1.00 80.31 102 SER A C 1
ATOM 774 O O . SER A 1 102 ? 2.521 9.992 5.130 1.00 80.31 102 SER A O 1
ATOM 776 N N . GLY A 1 103 ? 1.811 10.511 3.061 1.00 78.06 103 GLY A N 1
ATOM 777 C CA . GLY A 1 103 ? 1.921 11.962 3.230 1.00 78.06 103 GLY A CA 1
ATOM 778 C C . GLY A 1 103 ? 1.032 12.490 4.363 1.00 78.06 103 GLY A C 1
ATOM 779 O O . GLY A 1 103 ? 1.515 13.233 5.215 1.00 78.06 103 GLY A O 1
ATOM 780 N N . TYR A 1 104 ? -0.227 12.038 4.437 1.00 83.00 104 TYR A N 1
ATOM 781 C CA . TYR A 1 104 ? -1.105 12.319 5.579 1.00 83.00 104 TYR A CA 1
ATOM 782 C C . TYR A 1 104 ? -0.482 11.867 6.899 1.00 83.00 104 TYR A C 1
ATOM 784 O O . TYR A 1 104 ? -0.398 12.665 7.827 1.00 83.00 104 TYR A O 1
ATOM 792 N N . GLN A 1 105 ? -0.036 10.608 6.976 1.00 85.94 105 GLN A N 1
ATOM 793 C CA . GLN A 1 105 ? 0.480 10.030 8.217 1.00 85.94 105 GLN A CA 1
ATOM 794 C C . GLN A 1 105 ? 1.677 10.826 8.747 1.00 85.94 105 GLN A C 1
ATOM 796 O O . GLN A 1 105 ? 1.734 11.135 9.931 1.00 85.94 105 GLN A O 1
ATOM 801 N N . ILE A 1 106 ? 2.593 11.230 7.866 1.00 81.44 106 ILE A N 1
ATOM 802 C CA . ILE A 1 106 ? 3.775 12.010 8.246 1.00 81.44 106 ILE A CA 1
ATOM 803 C C . ILE A 1 106 ? 3.390 13.383 8.796 1.00 81.44 106 ILE A C 1
ATOM 805 O O . ILE A 1 106 ? 3.968 13.822 9.791 1.00 81.44 106 ILE A O 1
ATOM 809 N N . VAL A 1 107 ? 2.425 14.060 8.170 1.00 81.62 107 VAL A N 1
ATOM 810 C CA . VAL A 1 107 ? 1.930 15.354 8.659 1.00 81.62 107 VAL A CA 1
ATOM 811 C C . VAL A 1 107 ? 1.168 15.183 9.973 1.00 81.62 107 VAL A C 1
ATOM 813 O O . VAL A 1 107 ? 1.326 16.004 10.866 1.00 81.62 107 VAL A O 1
ATOM 816 N N . ALA A 1 108 ? 0.393 14.111 10.136 1.00 86.56 108 ALA A N 1
ATOM 817 C CA . ALA A 1 108 ? -0.314 13.820 11.381 1.00 86.56 108 ALA A CA 1
ATOM 818 C C . ALA A 1 108 ? 0.641 13.499 12.548 1.00 86.56 108 ALA A C 1
ATOM 820 O O . ALA A 1 108 ? 0.379 13.880 13.685 1.00 86.56 108 ALA A O 1
ATOM 821 N N . GLU A 1 109 ? 1.773 12.842 12.282 1.00 85.88 109 GLU A N 1
ATOM 822 C CA . GLU A 1 109 ? 2.777 12.509 13.303 1.00 85.88 109 GLU A CA 1
ATOM 823 C C . GLU A 1 109 ? 3.706 13.682 13.657 1.00 85.88 109 GLU A C 1
ATOM 825 O O . GLU A 1 109 ? 4.119 13.812 14.809 1.00 85.88 109 GLU A O 1
ATOM 830 N N . ASN A 1 110 ? 4.050 14.534 12.683 1.00 83.88 110 ASN A N 1
ATOM 831 C CA . ASN A 1 110 ? 5.093 15.564 12.826 1.00 83.88 110 ASN A CA 1
ATOM 832 C C . ASN A 1 110 ? 4.565 17.009 12.711 1.00 83.88 110 ASN A C 1
ATOM 834 O O . ASN A 1 110 ? 5.325 17.983 12.791 1.00 83.88 110 ASN A O 1
ATOM 838 N N . GLY A 1 111 ? 3.260 17.161 12.498 1.00 83.69 111 GLY A N 1
ATOM 839 C CA . GLY A 1 111 ? 2.589 18.433 12.263 1.00 83.69 111 GLY A CA 1
ATOM 840 C C . GLY A 1 111 ? 2.962 19.102 10.928 1.00 83.69 111 GLY A C 1
ATOM 841 O O . GLY A 1 111 ? 3.699 18.544 10.106 1.00 83.69 111 GLY A O 1
ATOM 842 N N . PRO A 1 112 ? 2.524 20.361 10.719 1.00 80.56 112 PRO A N 1
ATOM 843 C CA . PRO A 1 112 ? 2.797 21.132 9.498 1.00 80.56 112 PRO A CA 1
ATOM 844 C C . PRO A 1 112 ? 4.290 21.373 9.218 1.00 80.56 112 PRO A C 1
ATOM 846 O O . PRO A 1 112 ? 4.675 21.784 8.127 1.00 80.56 112 PRO A O 1
ATOM 849 N N . SER A 1 113 ? 5.173 21.128 10.186 1.00 79.62 113 SER A N 1
ATOM 850 C CA . SER A 1 113 ? 6.616 21.256 9.967 1.00 79.62 113 SER A CA 1
ATOM 851 C C . SER A 1 113 ? 7.144 20.267 8.918 1.00 79.62 113 SER A C 1
ATOM 853 O O . SER A 1 113 ? 8.065 20.608 8.178 1.00 79.62 113 SER A O 1
ATOM 855 N N . ALA A 1 114 ? 6.501 19.101 8.766 1.00 77.00 114 ALA A N 1
ATOM 856 C CA . ALA A 1 114 ? 6.869 18.081 7.782 1.00 77.00 114 ALA A CA 1
ATOM 857 C C . ALA A 1 114 ? 6.812 18.566 6.321 1.00 77.00 114 ALA A C 1
ATOM 859 O O . ALA A 1 114 ? 7.441 17.985 5.432 1.00 77.00 114 ALA A O 1
ATOM 860 N N . CYS A 1 115 ? 6.065 19.640 6.073 1.00 72.81 115 CYS A N 1
ATOM 861 C CA . CYS A 1 115 ? 5.786 20.171 4.747 1.00 72.81 115 CYS A CA 1
ATOM 862 C C . CYS A 1 115 ? 6.234 21.612 4.532 1.00 72.81 115 CYS A C 1
ATOM 864 O O . CYS A 1 115 ? 6.151 22.103 3.414 1.00 72.81 115 CYS A O 1
ATOM 866 N N . ASN A 1 116 ? 6.743 22.281 5.567 1.00 74.31 116 ASN A N 1
ATOM 867 C CA . ASN A 1 116 ? 7.107 23.699 5.522 1.00 74.31 116 ASN A CA 1
ATOM 868 C C . ASN A 1 116 ? 8.630 23.937 5.423 1.00 74.31 116 ASN A C 1
ATOM 870 O O . ASN A 1 116 ? 9.105 25.030 5.727 1.00 74.31 116 ASN A O 1
ATOM 874 N N . GLY A 1 117 ? 9.401 22.924 5.005 1.00 69.69 117 GLY A N 1
ATOM 875 C CA . GLY A 1 117 ? 10.849 23.022 4.782 1.00 69.69 117 GLY A CA 1
ATOM 876 C C . GLY A 1 117 ? 11.220 23.879 3.565 1.00 69.69 117 GLY A C 1
ATOM 877 O O . GLY A 1 117 ? 10.457 23.983 2.607 1.00 69.69 117 GLY A O 1
ATOM 878 N N . THR A 1 118 ? 12.408 24.489 3.573 1.00 68.88 118 THR A N 1
ATOM 879 C CA . THR A 1 118 ? 12.893 25.337 2.463 1.00 68.88 118 THR A CA 1
ATOM 880 C C . THR A 1 118 ? 13.195 24.543 1.192 1.00 68.88 118 THR A C 1
ATOM 882 O O . THR A 1 118 ? 13.258 25.105 0.101 1.00 68.88 118 THR A O 1
ATOM 885 N N . GLU A 1 119 ? 13.369 23.232 1.326 1.00 63.38 119 GLU A N 1
ATOM 886 C CA . GLU A 1 119 ? 13.491 22.268 0.240 1.00 63.38 119 GLU A CA 1
ATOM 887 C C . GLU A 1 119 ? 12.142 21.879 -0.384 1.00 63.38 119 GLU A C 1
ATOM 889 O O . GLU A 1 119 ? 12.127 21.264 -1.452 1.00 63.38 119 GLU A O 1
ATOM 894 N N . LYS A 1 120 ? 11.017 22.208 0.267 1.00 63.16 120 LYS A N 1
ATOM 895 C CA . LYS A 1 120 ? 9.670 21.836 -0.175 1.00 63.16 120 LYS A CA 1
ATOM 896 C C . LYS A 1 120 ? 9.170 22.822 -1.223 1.00 63.16 120 LYS A C 1
ATOM 898 O O . LYS A 1 120 ? 9.195 24.033 -1.027 1.00 63.16 120 LYS A O 1
ATOM 903 N N . ILE A 1 121 ? 8.667 22.289 -2.333 1.00 62.53 121 ILE A N 1
ATOM 904 C CA . ILE A 1 121 ? 8.084 23.098 -3.414 1.00 62.53 121 ILE A CA 1
ATOM 905 C C . ILE A 1 121 ? 6.743 23.717 -2.981 1.00 62.53 121 ILE A C 1
ATOM 907 O O . ILE A 1 121 ? 6.363 24.774 -3.484 1.00 62.53 121 ILE A O 1
ATOM 911 N N . TYR A 1 122 ? 6.043 23.083 -2.035 1.00 61.69 122 TYR A N 1
ATOM 912 C CA . TYR A 1 122 ? 4.750 23.535 -1.538 1.00 61.69 122 TYR A CA 1
ATOM 913 C C . TYR A 1 122 ? 4.619 23.315 -0.025 1.00 61.69 122 TYR A C 1
ATOM 915 O O . TYR A 1 122 ? 4.801 22.197 0.458 1.00 61.69 122 TYR A O 1
ATOM 923 N N . SER A 1 123 ? 4.274 24.381 0.697 1.00 67.94 123 SER A N 1
ATOM 924 C CA . SER A 1 123 ? 3.993 24.388 2.140 1.00 67.94 123 SER A CA 1
ATOM 925 C C . SER A 1 123 ? 2.595 23.864 2.449 1.00 67.94 123 SER A C 1
ATOM 927 O O . SER A 1 123 ? 1.665 24.180 1.715 1.00 67.94 123 SER A O 1
ATOM 929 N N . CYS A 1 124 ? 2.379 23.134 3.548 1.00 69.69 124 CYS A N 1
ATOM 930 C CA . CYS A 1 124 ? 0.993 22.834 3.915 1.00 69.69 124 CYS A CA 1
ATOM 931 C C . CYS A 1 124 ? 0.227 24.113 4.232 1.00 69.69 124 CYS A C 1
ATOM 933 O O . CYS A 1 124 ? 0.761 25.062 4.802 1.00 69.69 124 CYS A O 1
ATOM 935 N N . SER A 1 125 ? -1.073 24.078 3.961 1.00 69.44 125 SER A N 1
ATOM 936 C CA . SER A 1 125 ? -2.005 25.006 4.596 1.00 69.44 125 SER A CA 1
ATOM 937 C C . SER A 1 125 ? -2.096 24.748 6.104 1.00 69.44 125 SER A C 1
ATOM 939 O O . SER A 1 125 ? -1.933 23.607 6.533 1.00 69.44 125 SER A O 1
ATOM 941 N N . ASP A 1 126 ? -2.533 25.742 6.874 1.00 70.69 126 ASP A N 1
ATOM 942 C CA . ASP A 1 126 ? -2.789 25.607 8.319 1.00 70.69 126 ASP A CA 1
ATOM 943 C C . ASP A 1 126 ? -3.868 24.558 8.669 1.00 70.69 126 ASP A C 1
ATOM 945 O O . ASP A 1 126 ? -3.960 24.110 9.809 1.00 70.69 126 ASP A O 1
ATOM 949 N N . SER A 1 127 ? -4.663 24.107 7.688 1.00 68.81 127 SER A N 1
ATOM 950 C CA . SER A 1 127 ? -5.753 23.134 7.880 1.00 68.81 127 SER A CA 1
ATOM 951 C C . SER A 1 127 ? -5.309 21.726 8.309 1.00 68.81 127 SER A C 1
ATOM 953 O O . SER A 1 127 ? -6.158 20.883 8.607 1.00 68.81 127 SER A O 1
ATOM 955 N N . VAL A 1 128 ? -3.999 21.463 8.355 1.00 75.19 128 VAL A N 1
ATOM 956 C CA . VAL A 1 128 ? -3.419 20.157 8.712 1.00 75.19 128 VAL A CA 1
ATOM 957 C C . VAL A 1 128 ? -2.806 20.114 10.118 1.00 75.19 128 VAL A C 1
ATOM 959 O O . VAL A 1 128 ? -2.177 19.121 10.471 1.00 75.19 128 VAL A O 1
ATOM 962 N N . GLY A 1 129 ? -2.964 21.175 10.918 1.00 75.00 129 GLY A N 1
ATOM 963 C CA . GLY A 1 129 ? -2.358 21.282 12.254 1.00 75.00 129 GLY A CA 1
ATOM 964 C C . GLY A 1 129 ? -2.813 20.220 13.262 1.00 75.00 129 GLY A C 1
ATOM 965 O O . GLY A 1 129 ? -2.019 19.824 14.108 1.00 75.00 129 GLY A O 1
ATOM 966 N N . ASP A 1 130 ? -4.044 19.721 13.119 1.00 82.19 130 ASP A N 1
ATOM 967 C CA . ASP A 1 130 ? -4.711 18.861 14.110 1.00 82.19 130 ASP A CA 1
ATOM 968 C C . ASP A 1 130 ? -5.093 17.480 13.542 1.00 82.19 130 ASP A C 1
ATOM 970 O O . ASP A 1 130 ? -6.118 16.895 13.906 1.00 82.19 130 ASP A O 1
ATOM 974 N N . LEU A 1 131 ? -4.324 16.959 12.583 1.00 87.88 131 LEU A N 1
ATOM 975 C CA . LEU A 1 131 ? -4.593 15.633 12.024 1.00 87.88 131 LEU A CA 1
ATOM 976 C C . LEU A 1 131 ? -4.249 14.538 13.042 1.00 87.88 131 LEU A C 1
ATOM 978 O O . LEU A 1 131 ? -3.135 14.480 13.551 1.00 87.88 131 LEU A O 1
ATOM 982 N N . ALA A 1 132 ? -5.201 13.642 13.310 1.00 90.44 132 ALA A N 1
ATOM 983 C CA . ALA A 1 132 ? -4.964 12.478 14.158 1.00 90.44 132 ALA A CA 1
ATOM 984 C C . ALA A 1 132 ? -4.164 11.407 13.390 1.00 90.44 132 ALA A C 1
ATOM 986 O O . ALA A 1 132 ? -4.601 10.998 12.315 1.00 90.44 132 ALA A O 1
ATOM 987 N N . PRO A 1 133 ? -3.026 10.910 13.902 1.00 90.44 133 PRO A N 1
ATOM 988 C CA . PRO A 1 133 ? -2.283 9.853 13.225 1.00 90.44 133 PRO A CA 1
ATOM 989 C C . PRO A 1 133 ? -3.029 8.515 13.308 1.00 90.44 133 PRO A C 1
ATOM 991 O O . PRO A 1 133 ? -3.772 8.253 14.258 1.00 90.44 133 PRO A O 1
ATOM 994 N N . ALA A 1 134 ? -2.818 7.641 12.324 1.00 90.62 134 ALA A N 1
ATOM 995 C CA . ALA A 1 134 ? -3.155 6.228 12.465 1.00 90.62 134 ALA A CA 1
ATOM 996 C C . ALA A 1 134 ? -2.098 5.503 13.314 1.00 90.62 134 ALA A C 1
ATOM 998 O O . ALA A 1 134 ? -0.970 5.972 13.455 1.00 90.62 134 ALA A O 1
ATOM 999 N N . ASP A 1 135 ? -2.443 4.335 13.846 1.00 88.38 135 ASP A N 1
ATOM 1000 C CA . ASP A 1 135 ? -1.545 3.534 14.684 1.00 88.38 135 ASP A CA 1
ATOM 1001 C C . ASP A 1 135 ? -0.584 2.661 13.865 1.00 88.38 135 ASP A C 1
ATOM 1003 O O . ASP A 1 135 ? 0.472 2.251 14.354 1.00 88.38 135 ASP A O 1
ATOM 1007 N N . ALA A 1 136 ? -0.968 2.326 12.630 1.00 87.62 136 ALA A N 1
ATOM 1008 C CA . ALA A 1 136 ? -0.165 1.529 11.712 1.00 87.62 136 ALA A CA 1
ATOM 1009 C C . ALA A 1 136 ? -0.499 1.823 10.247 1.00 87.62 136 ALA A C 1
ATOM 1011 O O . ALA A 1 136 ? -1.587 2.296 9.906 1.00 87.62 136 ALA A O 1
ATOM 1012 N N . PHE A 1 137 ? 0.434 1.453 9.371 1.00 89.50 137 PHE A N 1
ATOM 1013 C CA . PHE A 1 137 ? 0.308 1.630 7.933 1.00 89.50 137 PHE A CA 1
ATOM 1014 C C . PHE A 1 137 ? 0.657 0.339 7.184 1.00 89.50 137 PHE A C 1
ATOM 1016 O O . PHE A 1 137 ? 1.683 -0.287 7.450 1.00 89.50 137 PHE A O 1
ATOM 1023 N N . ILE A 1 138 ? -0.184 -0.048 6.227 1.00 90.94 138 ILE A N 1
ATOM 1024 C CA . ILE A 1 138 ? 0.026 -1.177 5.319 1.00 90.94 138 ILE A CA 1
ATOM 1025 C C . ILE A 1 138 ? 0.213 -0.618 3.911 1.00 90.94 138 ILE A C 1
ATOM 1027 O O . ILE A 1 138 ? -0.704 -0.023 3.347 1.00 90.94 138 ILE A O 1
ATOM 1031 N N . PHE A 1 139 ? 1.385 -0.846 3.325 1.00 89.69 139 PHE A N 1
ATOM 1032 C CA . PHE A 1 139 ? 1.652 -0.533 1.922 1.00 89.69 139 PHE A CA 1
ATOM 1033 C C . PHE A 1 139 ? 1.398 -1.766 1.055 1.00 89.69 139 PHE A C 1
ATOM 1035 O O . PHE A 1 139 ? 1.901 -2.850 1.349 1.00 89.69 139 PHE A O 1
ATOM 1042 N N . VAL A 1 140 ? 0.634 -1.601 -0.025 1.00 90.75 140 VAL A N 1
ATOM 1043 C CA . VAL A 1 140 ? 0.368 -2.657 -1.009 1.00 90.75 140 VAL A CA 1
ATOM 1044 C C . VAL A 1 140 ? 0.654 -2.119 -2.403 1.00 90.75 140 VAL A C 1
ATOM 1046 O O . VAL A 1 140 ? -0.061 -1.243 -2.872 1.00 90.75 140 VAL A O 1
ATOM 1049 N N . ASP A 1 141 ? 1.717 -2.606 -3.042 1.00 86.06 141 ASP A N 1
ATOM 1050 C CA . ASP A 1 141 ? 2.121 -2.215 -4.404 1.00 86.06 141 ASP A CA 1
ATOM 1051 C C . ASP A 1 141 ? 2.031 -0.694 -4.658 1.00 86.06 141 ASP A C 1
ATOM 1053 O O . ASP A 1 141 ? 1.411 -0.205 -5.600 1.00 86.06 141 ASP A O 1
ATOM 1057 N N . THR A 1 142 ? 2.566 0.088 -3.716 1.00 80.69 142 THR A N 1
ATOM 1058 C CA . THR A 1 142 ? 2.472 1.554 -3.732 1.00 80.69 142 THR A CA 1
ATOM 1059 C C . THR A 1 142 ? 3.404 2.133 -4.795 1.00 80.69 142 THR A C 1
ATOM 1061 O O . THR A 1 142 ? 4.526 1.656 -4.949 1.00 80.69 142 THR A O 1
ATOM 1064 N N . ASN A 1 143 ? 3.002 3.192 -5.503 1.00 72.44 143 ASN A N 1
ATOM 1065 C CA . ASN A 1 143 ? 3.849 3.855 -6.508 1.00 72.44 143 ASN A CA 1
ATOM 1066 C C . ASN A 1 143 ? 4.625 5.056 -5.938 1.00 72.44 143 ASN A C 1
ATOM 1068 O O . ASN A 1 143 ? 4.483 5.396 -4.778 1.00 72.44 143 ASN A O 1
ATOM 1072 N N . TYR A 1 144 ? 5.454 5.726 -6.739 1.00 62.62 144 TYR A N 1
ATOM 1073 C CA . TYR A 1 144 ? 6.326 6.825 -6.281 1.00 62.62 144 TYR A CA 1
ATOM 1074 C C . TYR A 1 144 ? 5.632 8.187 -6.177 1.00 62.62 144 TYR A C 1
ATOM 1076 O O . TYR A 1 144 ? 6.306 9.216 -6.093 1.00 62.62 144 TYR A O 1
ATOM 1084 N N . GLY A 1 145 ? 4.308 8.207 -6.268 1.00 66.12 145 GLY A N 1
ATOM 1085 C CA . GLY A 1 145 ? 3.550 9.413 -6.554 1.00 66.12 145 GLY A CA 1
ATOM 1086 C C . GLY A 1 145 ? 3.536 9.757 -8.035 1.00 66.12 145 GLY A C 1
ATOM 1087 O O . GLY A 1 145 ? 4.411 9.357 -8.811 1.00 66.12 145 GLY A O 1
ATOM 1088 N N . LEU A 1 146 ? 2.519 10.522 -8.426 1.00 63.28 146 LEU A N 1
ATOM 1089 C CA . LEU A 1 146 ? 2.264 10.885 -9.819 1.00 63.28 146 LEU A CA 1
ATOM 1090 C C . LEU A 1 146 ? 3.411 11.695 -10.433 1.00 63.28 146 LEU A C 1
ATOM 1092 O O . LEU A 1 146 ? 3.778 11.436 -11.578 1.00 63.28 146 LEU A O 1
ATOM 1096 N N . SER A 1 147 ? 4.011 12.621 -9.679 1.00 59.00 147 SER A N 1
ATOM 1097 C CA . SER A 1 147 ? 5.173 13.427 -10.090 1.00 59.00 147 SER A CA 1
ATOM 1098 C C . SER A 1 147 ? 6.337 12.564 -10.550 1.00 59.00 147 SER A C 1
ATOM 1100 O O . SER A 1 147 ? 6.752 12.597 -11.713 1.00 59.00 147 SER A O 1
ATOM 1102 N N . THR A 1 148 ? 6.829 11.732 -9.639 1.00 60.59 148 THR A N 1
ATOM 1103 C CA . THR A 1 148 ? 7.925 10.815 -9.903 1.00 60.59 148 THR A CA 1
ATOM 1104 C C . THR A 1 148 ? 7.562 9.861 -11.021 1.00 60.59 148 THR A C 1
ATOM 1106 O O . THR A 1 148 ? 8.366 9.658 -11.927 1.00 60.59 148 THR A O 1
ATOM 1109 N N . MET A 1 149 ? 6.369 9.262 -10.971 1.00 61.72 149 MET A N 1
ATOM 1110 C CA . MET A 1 149 ? 5.975 8.296 -11.986 1.00 61.72 149 MET A CA 1
ATOM 1111 C C . MET A 1 149 ? 5.928 8.930 -13.373 1.00 61.72 149 MET A C 1
ATOM 1113 O O . MET A 1 149 ? 6.400 8.320 -14.330 1.00 61.72 149 MET A O 1
ATOM 1117 N N . THR A 1 150 ? 5.463 10.173 -13.480 1.00 57.81 150 THR A N 1
ATOM 1118 C CA . THR A 1 150 ? 5.454 10.942 -14.729 1.00 57.81 150 THR A CA 1
ATOM 1119 C C . THR A 1 150 ? 6.880 11.210 -15.210 1.00 57.81 150 THR A C 1
ATOM 1121 O O . THR A 1 150 ? 7.214 10.900 -16.352 1.00 57.81 150 THR A O 1
ATOM 1124 N N . LEU A 1 151 ? 7.773 11.686 -14.338 1.00 54.50 151 LEU A N 1
ATOM 1125 C CA . LEU A 1 151 ? 9.173 11.945 -14.689 1.00 54.50 151 LEU A CA 1
ATOM 1126 C C . LEU A 1 151 ? 9.918 10.670 -15.124 1.00 54.50 151 LEU A C 1
ATOM 1128 O O . LEU A 1 151 ? 10.625 10.671 -16.135 1.00 54.50 151 LEU A O 1
ATOM 1132 N N . LEU A 1 152 ? 9.728 9.572 -14.390 1.00 53.53 152 LEU A N 1
ATOM 1133 C CA . LEU A 1 152 ? 10.254 8.249 -14.728 1.00 53.53 152 LEU A CA 1
ATOM 1134 C C . LEU A 1 152 ? 9.612 7.669 -15.995 1.00 53.53 152 LEU A C 1
ATOM 1136 O O . LEU A 1 152 ? 10.212 6.807 -16.624 1.00 53.53 152 LEU A O 1
ATOM 1140 N N . SER A 1 153 ? 8.428 8.124 -16.401 1.00 52.97 153 SER A N 1
ATOM 1141 C CA . SER A 1 153 ? 7.814 7.692 -17.665 1.00 52.97 153 SER A CA 1
ATOM 1142 C C . SER A 1 153 ? 8.310 8.506 -18.859 1.00 52.97 153 SER A C 1
ATOM 1144 O O . SER A 1 153 ? 8.285 8.019 -19.984 1.00 52.97 153 SER A O 1
ATOM 1146 N N . ILE A 1 154 ? 8.796 9.727 -18.618 1.00 49.97 154 ILE A N 1
ATOM 1147 C CA . ILE A 1 154 ? 9.216 10.661 -19.669 1.00 49.97 154 ILE A CA 1
ATOM 1148 C C . ILE A 1 154 ? 10.736 10.612 -19.928 1.00 49.97 154 ILE A C 1
ATOM 1150 O O . ILE A 1 154 ? 11.159 10.887 -21.049 1.00 49.97 154 ILE A O 1
ATOM 1154 N N . ASN A 1 155 ? 11.584 10.285 -18.935 1.00 46.41 155 ASN A N 1
ATOM 1155 C CA . ASN A 1 155 ? 13.018 10.643 -18.994 1.00 46.41 155 ASN A CA 1
ATOM 1156 C C . ASN A 1 155 ? 14.122 9.570 -18.747 1.00 46.41 155 ASN A C 1
ATOM 1158 O O . ASN A 1 155 ? 15.293 9.905 -18.942 1.00 46.41 155 ASN A O 1
ATOM 1162 N N . PRO A 1 156 ? 13.893 8.298 -18.358 1.00 48.16 156 PRO A N 1
ATOM 1163 C CA . PRO A 1 156 ? 15.011 7.355 -18.209 1.00 48.16 156 PRO A CA 1
ATOM 1164 C C . PRO A 1 156 ? 15.574 6.906 -19.563 1.00 48.16 156 PRO A C 1
ATOM 1166 O O . PRO A 1 156 ? 16.782 6.706 -19.685 1.00 48.16 156 PRO A O 1
ATOM 1169 N N . ALA A 1 157 ? 14.729 6.829 -20.597 1.00 48.38 157 ALA A N 1
ATOM 1170 C CA . ALA A 1 157 ? 15.154 6.472 -21.944 1.00 48.38 157 ALA A CA 1
ATOM 1171 C C . ALA A 1 157 ? 16.157 7.494 -22.492 1.00 48.38 157 ALA A C 1
ATOM 1173 O O . ALA A 1 157 ? 17.249 7.114 -22.880 1.00 48.38 157 ALA A O 1
ATOM 1174 N N . ASN A 1 158 ? 15.876 8.797 -22.424 1.00 49.09 158 ASN A N 1
ATOM 1175 C CA . ASN A 1 158 ? 16.741 9.795 -23.061 1.00 49.09 158 ASN A CA 1
ATOM 1176 C C . ASN A 1 158 ? 18.152 9.857 -22.461 1.00 49.09 158 ASN A C 1
ATOM 1178 O O . ASN A 1 158 ? 19.114 10.030 -23.197 1.00 49.09 158 ASN A O 1
ATOM 1182 N N . ARG A 1 159 ? 18.329 9.687 -21.145 1.00 52.06 159 ARG A N 1
ATOM 1183 C CA . ARG A 1 159 ? 19.671 9.706 -20.526 1.00 52.06 159 ARG A CA 1
ATOM 1184 C C . ARG A 1 159 ? 20.471 8.434 -20.786 1.00 52.06 159 ARG A C 1
ATOM 1186 O O . ARG A 1 159 ? 21.660 8.533 -21.084 1.00 52.06 159 ARG A O 1
ATOM 1193 N N . ILE A 1 160 ? 19.830 7.270 -20.687 1.00 53.69 160 ILE A N 1
ATOM 1194 C CA . ILE A 1 160 ? 20.464 5.978 -20.978 1.00 53.69 160 ILE A CA 1
ATOM 1195 C C . ILE A 1 160 ? 20.801 5.899 -22.467 1.00 53.69 160 ILE A C 1
ATOM 1197 O O . ILE A 1 160 ? 21.924 5.544 -22.807 1.00 53.69 160 ILE A O 1
ATOM 1201 N N . MET A 1 161 ? 19.883 6.325 -23.337 1.00 53.66 161 MET A N 1
ATOM 1202 C CA . MET A 1 161 ? 20.106 6.408 -24.779 1.00 53.66 161 MET A CA 1
ATOM 1203 C C . MET A 1 161 ? 21.208 7.414 -25.109 1.00 53.66 161 MET A C 1
ATOM 1205 O O . MET A 1 161 ? 22.145 7.048 -25.801 1.00 53.66 161 MET A O 1
ATOM 1209 N N . ASN A 1 162 ? 21.209 8.620 -24.531 1.00 58.38 162 ASN A N 1
ATOM 1210 C CA . ASN A 1 162 ? 22.291 9.589 -24.752 1.00 58.38 162 ASN A CA 1
ATOM 1211 C C . ASN A 1 162 ? 23.658 9.057 -24.292 1.00 58.38 162 ASN A C 1
ATOM 1213 O O . ASN A 1 162 ? 24.665 9.293 -24.958 1.00 58.38 162 ASN A O 1
ATOM 1217 N N . TYR A 1 163 ? 23.727 8.358 -23.153 1.00 61.94 163 TYR A N 1
ATOM 1218 C CA . TYR A 1 163 ? 24.963 7.726 -22.684 1.00 61.94 163 TYR A CA 1
ATOM 1219 C C . TYR A 1 163 ? 25.402 6.595 -23.623 1.00 61.94 163 TYR A C 1
ATOM 1221 O O . TYR A 1 163 ? 26.546 6.604 -24.078 1.00 61.94 163 TYR A O 1
ATOM 1229 N N . ALA A 1 164 ? 24.493 5.677 -23.962 1.00 60.19 164 ALA A N 1
ATOM 1230 C CA . ALA A 1 164 ? 24.745 4.556 -24.863 1.00 60.19 164 ALA A CA 1
ATOM 1231 C C . ALA A 1 164 ? 25.178 5.034 -26.258 1.00 60.19 164 ALA A C 1
ATOM 1233 O O . ALA A 1 164 ? 26.180 4.563 -26.784 1.00 60.19 164 ALA A O 1
ATOM 1234 N N . GLU A 1 165 ? 24.517 6.049 -26.818 1.00 68.88 165 GLU A N 1
ATOM 1235 C CA . GLU A 1 165 ? 24.888 6.681 -28.088 1.00 68.88 165 GLU A CA 1
ATOM 1236 C C . GLU A 1 165 ? 26.273 7.336 -28.026 1.00 68.88 165 GLU A C 1
ATOM 1238 O O . GLU A 1 165 ? 27.043 7.283 -28.988 1.00 68.88 165 GLU A O 1
ATOM 1243 N N . LYS A 1 166 ? 26.625 7.954 -26.892 1.00 76.19 166 LYS A N 1
ATOM 1244 C CA . LYS A 1 166 ? 27.947 8.559 -26.696 1.00 76.19 166 LYS A CA 1
ATOM 1245 C C . LYS A 1 166 ? 29.042 7.495 -26.608 1.00 76.19 166 LYS A C 1
ATOM 1247 O O . LYS A 1 166 ? 30.120 7.713 -27.158 1.00 76.19 166 LYS A O 1
ATOM 1252 N N . ARG A 1 167 ? 28.775 6.356 -25.956 1.00 80.38 167 ARG A N 1
ATOM 1253 C CA . ARG A 1 167 ? 29.697 5.207 -25.910 1.00 80.38 167 ARG A CA 1
ATOM 1254 C C . ARG A 1 167 ? 29.831 4.543 -27.278 1.00 80.38 167 ARG A C 1
ATOM 1256 O O . ARG A 1 167 ? 30.953 4.390 -27.747 1.00 80.38 167 ARG A O 1
ATOM 1263 N N . LEU A 1 168 ? 28.723 4.299 -27.977 1.00 76.62 168 LEU A N 1
ATOM 1264 C CA . LEU A 1 168 ? 28.711 3.756 -29.338 1.00 76.62 168 LEU A CA 1
ATOM 1265 C C . LEU A 1 168 ? 29.573 4.589 -30.299 1.00 76.62 168 LEU A C 1
ATOM 1267 O O . LEU A 1 168 ? 30.374 4.035 -31.048 1.00 76.62 168 LEU A O 1
ATOM 1271 N N . LYS A 1 169 ? 29.488 5.926 -30.234 1.00 81.75 169 LYS A N 1
ATOM 1272 C CA . LYS A 1 169 ? 30.347 6.820 -31.034 1.00 81.75 169 LYS A CA 1
ATOM 1273 C C . LYS A 1 169 ? 31.837 6.667 -30.719 1.00 81.75 169 LYS A C 1
ATOM 1275 O O . LYS A 1 169 ? 32.655 6.817 -31.620 1.00 81.75 169 LYS A O 1
ATOM 1280 N N . LEU A 1 170 ? 32.207 6.402 -29.466 1.00 76.31 170 LEU A N 1
ATOM 1281 C CA . LEU A 1 170 ? 33.604 6.180 -29.076 1.00 76.31 170 LEU A CA 1
ATOM 1282 C C . LEU A 1 170 ? 34.106 4.806 -29.538 1.00 76.31 170 LEU A C 1
ATOM 1284 O O . LEU A 1 170 ? 35.217 4.728 -30.060 1.00 76.31 170 LEU A O 1
ATOM 1288 N N . ILE A 1 171 ? 33.275 3.765 -29.438 1.00 74.50 171 ILE A N 1
ATOM 1289 C CA . ILE A 1 171 ? 33.563 2.417 -29.955 1.00 74.50 171 ILE A CA 1
ATOM 1290 C C . ILE A 1 171 ? 33.810 2.470 -31.467 1.00 74.50 171 ILE A C 1
ATOM 1292 O O . ILE A 1 171 ? 34.855 2.035 -31.943 1.00 74.50 171 ILE A O 1
ATOM 1296 N N . GLN A 1 172 ? 32.916 3.119 -32.220 1.00 80.56 172 GLN A N 1
ATOM 1297 C CA . GLN A 1 172 ? 33.048 3.295 -33.674 1.00 80.56 172 GLN A CA 1
ATOM 1298 C C . GLN A 1 172 ? 34.304 4.078 -34.090 1.00 80.56 172 GLN A C 1
ATOM 1300 O O . GLN A 1 172 ? 34.775 3.939 -35.215 1.00 80.56 172 GLN A O 1
ATOM 1305 N N . GLN A 1 173 ? 34.860 4.899 -33.196 1.00 90.25 173 GLN A N 1
ATOM 1306 C CA . GLN A 1 173 ? 36.104 5.640 -33.421 1.00 90.25 173 GLN A CA 1
ATOM 1307 C C . GLN A 1 173 ? 37.362 4.857 -33.010 1.00 90.25 173 GLN A C 1
ATOM 1309 O O . GLN A 1 173 ? 38.450 5.433 -33.009 1.00 90.25 173 GLN A O 1
ATOM 1314 N N . GLY A 1 174 ? 37.234 3.588 -32.606 1.00 84.81 174 GLY A N 1
ATOM 1315 C CA . GLY A 1 174 ? 38.342 2.798 -32.061 1.00 84.81 174 GLY A CA 1
ATOM 1316 C C . GLY A 1 174 ? 38.842 3.310 -30.705 1.00 84.81 174 GLY A C 1
ATOM 1317 O O . GLY A 1 174 ? 39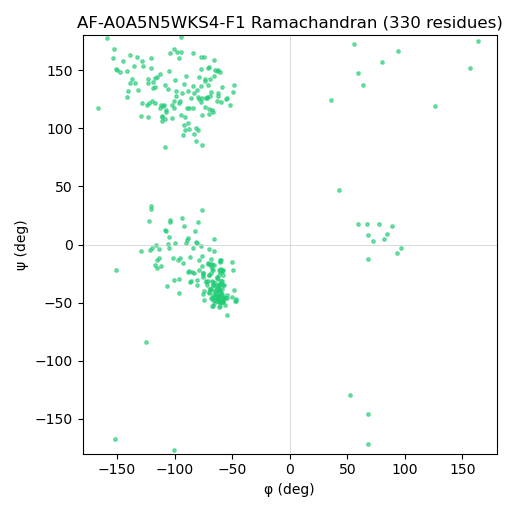.953 2.994 -30.295 1.00 84.81 174 GLY A O 1
ATOM 1318 N N . LYS A 1 175 ? 38.037 4.129 -30.017 1.00 85.81 175 LYS A N 1
ATOM 1319 C CA . LYS A 1 175 ? 38.305 4.674 -28.675 1.00 85.81 175 LYS A CA 1
ATOM 1320 C C . LYS A 1 175 ? 37.477 3.960 -27.606 1.00 85.81 175 LYS A C 1
ATOM 1322 O O . LYS A 1 175 ? 37.219 4.529 -26.542 1.00 85.81 175 LYS A O 1
ATOM 1327 N N . GLY A 1 176 ? 37.014 2.755 -27.929 1.00 75.69 176 GLY A N 1
ATOM 1328 C CA . GLY A 1 176 ? 36.353 1.883 -26.978 1.00 75.69 176 GLY A CA 1
ATOM 1329 C C . GLY A 1 176 ? 37.303 1.505 -25.840 1.00 75.69 176 GLY A C 1
ATOM 1330 O O . GLY A 1 176 ? 38.519 1.453 -26.017 1.00 75.69 176 GLY A O 1
ATOM 1331 N N . LEU A 1 177 ? 36.751 1.256 -24.659 1.00 69.38 177 LEU A N 1
ATOM 1332 C CA . LEU A 1 177 ? 37.471 0.699 -23.510 1.00 69.38 177 LEU A CA 1
ATOM 1333 C C . LEU A 1 177 ? 37.827 -0.780 -23.716 1.00 69.38 177 LEU A C 1
ATOM 1335 O O . LEU A 1 177 ? 38.687 -1.305 -23.013 1.00 69.38 177 LEU A O 1
ATOM 1339 N N . PHE A 1 178 ? 37.170 -1.428 -24.676 1.00 70.50 178 PHE A N 1
ATOM 1340 C CA . PHE A 1 178 ? 37.350 -2.821 -25.054 1.00 70.50 178 PHE A CA 1
ATOM 1341 C C . PHE A 1 178 ? 37.571 -2.914 -26.566 1.00 70.50 178 PHE A C 1
ATOM 1343 O O . PHE A 1 178 ? 37.243 -1.993 -27.318 1.00 70.50 178 PHE A O 1
ATOM 1350 N N . THR A 1 179 ? 38.183 -4.013 -27.003 1.00 67.75 179 THR A N 1
ATOM 1351 C CA . THR A 1 179 ? 38.577 -4.234 -28.403 1.00 67.75 179 THR A CA 1
ATOM 1352 C C . THR A 1 179 ? 37.398 -4.468 -29.348 1.00 67.75 179 THR A C 1
ATOM 1354 O O . THR A 1 179 ? 37.577 -4.393 -30.561 1.00 67.75 179 THR A O 1
ATOM 1357 N N . ASP A 1 180 ? 36.221 -4.762 -28.803 1.00 66.25 180 ASP A N 1
ATOM 1358 C CA . ASP A 1 180 ? 34.985 -5.074 -29.511 1.00 66.25 180 ASP A CA 1
ATOM 1359 C C . ASP A 1 180 ? 33.825 -4.157 -29.076 1.00 66.25 180 ASP A C 1
ATOM 1361 O O . ASP A 1 180 ? 33.566 -3.153 -29.737 1.00 66.25 180 ASP A O 1
ATOM 1365 N N . ASP A 1 181 ? 33.142 -4.477 -27.979 1.00 58.69 181 ASP A N 1
ATOM 1366 C CA . ASP A 1 181 ? 31.986 -3.750 -27.448 1.00 58.69 181 ASP A CA 1
ATOM 1367 C C . ASP A 1 181 ? 32.166 -3.517 -25.944 1.00 58.69 181 ASP A C 1
ATOM 1369 O O . ASP A 1 181 ? 32.979 -4.160 -25.280 1.00 58.69 181 ASP A O 1
ATOM 1373 N N . GLU A 1 182 ? 31.429 -2.565 -25.383 1.00 60.78 182 GLU A N 1
ATOM 1374 C CA . GLU A 1 182 ? 31.571 -2.183 -23.983 1.00 60.78 182 GLU A CA 1
ATOM 1375 C C . GLU A 1 182 ? 30.409 -2.701 -23.134 1.00 60.78 182 GLU A C 1
ATOM 1377 O O . GLU A 1 182 ? 29.244 -2.493 -23.482 1.00 60.78 182 GLU A O 1
ATOM 1382 N N . PRO A 1 183 ? 30.675 -3.300 -21.961 1.00 45.00 183 PRO A N 1
ATOM 1383 C CA . PRO A 1 183 ? 29.610 -3.686 -21.056 1.00 45.00 183 PRO A CA 1
ATOM 1384 C C . PRO A 1 183 ? 28.925 -2.433 -20.487 1.00 45.00 183 PRO A C 1
ATOM 1386 O O . PRO A 1 183 ? 29.523 -1.645 -19.750 1.00 45.00 183 PRO A O 1
ATOM 1389 N N . VAL A 1 184 ? 27.643 -2.252 -20.811 1.00 46.94 184 VAL A N 1
ATOM 1390 C CA . VAL A 1 184 ? 26.800 -1.195 -20.237 1.00 46.94 184 VAL A CA 1
ATOM 1391 C C . VAL A 1 184 ? 26.075 -1.743 -19.011 1.00 46.94 184 VAL A C 1
ATOM 1393 O O . VAL A 1 184 ? 25.079 -2.458 -19.117 1.00 46.94 184 VAL A O 1
ATOM 1396 N N . TYR A 1 185 ? 26.559 -1.377 -17.826 1.00 40.75 185 TYR A N 1
ATOM 1397 C CA . TYR A 1 185 ? 25.907 -1.710 -16.562 1.00 40.75 185 TYR A CA 1
ATOM 1398 C C . TYR A 1 185 ? 24.881 -0.634 -16.205 1.00 40.75 185 TYR A C 1
ATOM 1400 O O . TYR A 1 185 ? 25.220 0.427 -15.681 1.00 40.75 185 TYR A O 1
ATOM 1408 N N . ILE A 1 186 ? 23.606 -0.903 -16.482 1.00 44.28 186 ILE A N 1
ATOM 1409 C CA . ILE A 1 186 ? 22.503 -0.096 -15.953 1.00 44.28 186 ILE A CA 1
ATOM 1410 C C . ILE A 1 186 ? 22.244 -0.588 -14.531 1.00 44.28 186 ILE A C 1
ATOM 1412 O O . ILE A 1 186 ? 21.485 -1.529 -14.308 1.00 44.28 186 ILE A O 1
ATOM 1416 N N . VAL A 1 187 ? 22.936 0.011 -13.566 1.00 37.28 187 VAL A N 1
ATOM 1417 C CA . VAL A 1 187 ? 22.791 -0.364 -12.159 1.00 37.28 187 VAL A CA 1
ATOM 1418 C C . VAL A 1 187 ? 21.482 0.222 -11.635 1.00 37.28 187 VAL A C 1
ATOM 1420 O O . VAL A 1 187 ? 21.351 1.438 -11.505 1.00 37.28 187 VAL A O 1
ATOM 1423 N N . ASN A 1 188 ? 20.507 -0.635 -11.340 1.00 39.12 188 ASN A N 1
ATOM 1424 C CA . ASN A 1 188 ? 19.400 -0.284 -10.464 1.00 39.12 188 ASN A CA 1
ATOM 1425 C C . ASN A 1 188 ? 19.555 -1.089 -9.169 1.00 39.12 188 ASN A C 1
ATOM 1427 O O . ASN A 1 188 ? 19.381 -2.303 -9.196 1.00 39.12 188 ASN A O 1
ATOM 1431 N N . SER A 1 189 ? 19.883 -0.372 -8.088 1.00 40.97 189 SER A N 1
ATOM 1432 C CA . SER A 1 189 ? 19.914 -0.782 -6.673 1.00 40.97 189 SER A CA 1
ATOM 1433 C C . SER A 1 189 ? 20.828 -1.942 -6.250 1.00 40.97 189 SER A C 1
ATOM 1435 O O . SER A 1 189 ? 21.039 -2.913 -6.967 1.00 40.97 189 SER A O 1
ATOM 1437 N N . ASP A 1 190 ? 21.330 -1.843 -5.018 1.00 50.75 190 ASP A N 1
ATOM 1438 C CA . ASP A 1 190 ? 21.780 -2.988 -4.229 1.00 50.75 190 ASP A CA 1
ATOM 1439 C C . ASP A 1 190 ? 20.696 -4.078 -4.230 1.00 50.75 190 ASP A C 1
ATOM 1441 O O . ASP A 1 190 ? 19.522 -3.787 -3.995 1.00 50.75 190 ASP A O 1
ATOM 1445 N N . TYR A 1 191 ? 21.070 -5.326 -4.518 1.00 64.12 191 TYR A N 1
ATOM 1446 C CA . TYR A 1 191 ? 20.124 -6.440 -4.569 1.00 64.12 191 TYR A CA 1
ATOM 1447 C C . TYR A 1 191 ? 19.988 -7.070 -3.185 1.00 64.12 191 TYR A C 1
ATOM 1449 O O . TYR A 1 191 ? 20.867 -7.809 -2.736 1.00 64.12 191 TYR A O 1
ATOM 1457 N N . TYR A 1 192 ? 18.874 -6.800 -2.511 1.00 78.38 192 TYR A N 1
ATOM 1458 C CA . TYR A 1 192 ? 18.545 -7.452 -1.250 1.00 78.38 192 TYR A CA 1
ATOM 1459 C C . TYR A 1 192 ? 17.705 -8.705 -1.496 1.00 78.38 192 TYR A C 1
ATOM 1461 O O . TYR A 1 192 ? 16.781 -8.718 -2.308 1.00 78.38 192 TYR A O 1
ATOM 1469 N N . ALA A 1 193 ? 18.017 -9.771 -0.758 1.00 87.38 193 ALA A N 1
ATOM 1470 C CA . ALA A 1 193 ? 17.151 -10.938 -0.706 1.00 87.38 193 ALA A CA 1
ATOM 1471 C C . ALA A 1 193 ? 15.980 -10.666 0.248 1.00 87.38 193 ALA A C 1
ATOM 1473 O O . ALA A 1 193 ? 16.203 -10.362 1.428 1.00 87.38 193 ALA A O 1
ATOM 1474 N N . TRP A 1 194 ? 14.751 -10.825 -0.240 1.00 91.94 194 TRP A N 1
ATOM 1475 C CA . TRP A 1 194 ? 13.511 -10.573 0.497 1.00 91.94 194 TRP A CA 1
ATOM 1476 C C . TRP A 1 194 ? 12.644 -11.831 0.588 1.00 91.94 194 TRP A C 1
ATOM 1478 O O . TRP A 1 194 ? 12.834 -12.757 -0.200 1.00 91.94 194 TRP A O 1
ATOM 1488 N N . PRO A 1 195 ? 11.698 -11.894 1.545 1.00 96.12 195 PRO A N 1
ATOM 1489 C CA . PRO A 1 195 ? 10.699 -12.954 1.569 1.00 96.12 195 PRO A CA 1
ATOM 1490 C C . PRO A 1 195 ? 9.848 -12.951 0.291 1.00 96.12 195 PRO A C 1
ATOM 1492 O O . PRO A 1 195 ? 9.197 -11.946 -0.005 1.00 96.12 195 PRO A O 1
ATOM 1495 N N . LEU A 1 196 ? 9.824 -14.072 -0.432 1.00 95.44 196 LEU A N 1
ATOM 1496 C CA . LEU A 1 196 ? 8.930 -14.315 -1.562 1.00 95.44 196 LEU A CA 1
ATOM 1497 C C . LEU A 1 196 ? 7.883 -15.355 -1.153 1.00 95.44 196 LEU A C 1
ATOM 1499 O O . LEU A 1 196 ? 8.207 -16.464 -0.731 1.00 95.44 196 LEU A O 1
ATOM 1503 N N . LEU A 1 197 ? 6.616 -14.962 -1.220 1.00 96.81 197 LEU A N 1
ATOM 1504 C CA . LEU A 1 197 ? 5.464 -15.779 -0.879 1.00 96.81 197 LEU A CA 1
ATOM 1505 C C . LEU A 1 197 ? 5.019 -16.540 -2.122 1.00 96.81 197 LEU A C 1
ATOM 1507 O O . LEU A 1 197 ? 4.582 -15.938 -3.106 1.00 96.81 197 LEU A O 1
ATOM 1511 N N . HIS A 1 198 ? 5.084 -17.860 -2.043 1.00 96.44 198 HIS A N 1
ATOM 1512 C CA . HIS A 1 198 ? 4.667 -18.758 -3.106 1.00 96.44 198 HIS A CA 1
ATOM 1513 C C . HIS A 1 198 ? 3.259 -19.297 -2.862 1.00 96.44 198 HIS A C 1
ATOM 1515 O O . HIS A 1 198 ? 2.706 -19.267 -1.753 1.00 96.44 198 HIS A O 1
ATOM 1521 N N . LYS A 1 199 ? 2.696 -19.886 -3.917 1.00 94.19 199 LYS A N 1
ATOM 1522 C CA . LYS A 1 199 ? 1.491 -20.709 -3.833 1.00 94.19 199 LYS A CA 1
ATOM 1523 C C . LYS A 1 199 ? 1.600 -21.732 -2.695 1.00 94.19 199 LYS A C 1
ATOM 1525 O O . LYS A 1 199 ? 2.618 -22.393 -2.516 1.00 94.19 199 LYS A O 1
ATOM 1530 N N . GLY A 1 200 ? 0.513 -21.894 -1.941 1.00 86.44 200 GLY A N 1
ATOM 1531 C CA . GLY A 1 200 ? 0.441 -22.860 -0.839 1.00 86.44 200 GLY A CA 1
ATOM 1532 C C . GLY A 1 200 ? 1.054 -22.374 0.477 1.00 86.44 200 GLY A C 1
ATOM 1533 O O . GLY A 1 200 ? 1.069 -23.136 1.437 1.00 86.44 200 GLY A O 1
ATOM 1534 N N . GLY A 1 201 ? 1.510 -21.117 0.549 1.00 83.50 201 GLY A N 1
ATOM 1535 C CA . GLY A 1 201 ? 2.021 -20.507 1.781 1.00 83.50 201 GLY A CA 1
ATOM 1536 C C . GLY A 1 201 ? 3.492 -20.805 2.073 1.00 83.50 201 GLY A C 1
ATOM 1537 O O . GLY A 1 201 ? 3.973 -20.476 3.154 1.00 83.50 201 GLY A O 1
ATOM 1538 N N . HIS A 1 202 ? 4.210 -21.414 1.125 1.00 90.50 202 HIS A N 1
ATOM 1539 C CA . HIS A 1 202 ? 5.661 -21.558 1.202 1.00 90.50 202 HIS A CA 1
ATOM 1540 C C . HIS A 1 202 ? 6.345 -20.193 1.033 1.00 90.50 202 HIS A C 1
ATOM 1542 O O . HIS A 1 202 ? 5.891 -19.370 0.238 1.00 90.50 202 HIS A O 1
ATOM 1548 N N . ILE A 1 203 ? 7.436 -19.959 1.766 1.00 96.50 203 ILE A N 1
ATOM 1549 C CA . ILE A 1 203 ? 8.183 -18.696 1.744 1.00 96.50 203 ILE A CA 1
ATOM 1550 C C . ILE A 1 203 ? 9.660 -18.996 1.496 1.00 96.50 203 ILE A C 1
ATOM 1552 O O . ILE A 1 203 ? 10.277 -19.705 2.292 1.00 96.50 203 ILE A O 1
ATOM 1556 N N . THR A 1 204 ? 10.239 -18.434 0.435 1.00 96.88 204 THR A N 1
ATOM 1557 C CA . THR A 1 204 ? 11.698 -18.397 0.234 1.00 96.88 204 THR A CA 1
ATOM 1558 C C . THR A 1 204 ? 12.252 -17.032 0.624 1.00 96.88 204 THR A C 1
ATOM 1560 O O . THR A 1 204 ? 11.515 -16.070 0.849 1.00 96.88 204 THR A O 1
ATOM 1563 N N . ARG A 1 205 ? 13.581 -16.941 0.715 1.00 95.62 205 ARG A N 1
ATOM 1564 C CA . ARG A 1 205 ? 14.291 -15.668 0.798 1.00 95.62 205 ARG A CA 1
ATOM 1565 C C . ARG A 1 205 ? 15.290 -15.593 -0.344 1.00 95.62 205 ARG A C 1
ATOM 1567 O O . ARG A 1 205 ? 16.290 -16.305 -0.326 1.00 95.62 205 ARG A O 1
ATOM 1574 N N . GLU A 1 206 ? 15.030 -14.726 -1.308 1.00 88.50 206 GLU A N 1
ATOM 1575 C CA . GLU A 1 206 ? 15.830 -14.617 -2.528 1.00 88.50 206 GLU A CA 1
ATOM 1576 C C . GLU A 1 206 ? 15.779 -13.206 -3.111 1.00 88.50 206 GLU A C 1
ATOM 1578 O O . GLU A 1 206 ? 14.990 -12.365 -2.672 1.00 88.50 206 GLU A O 1
ATOM 1583 N N . ILE A 1 207 ? 16.652 -12.926 -4.081 1.00 83.50 207 ILE A N 1
ATOM 1584 C CA . ILE A 1 207 ? 16.526 -11.713 -4.892 1.00 83.50 207 ILE A CA 1
ATOM 1585 C C . ILE A 1 207 ? 15.242 -11.875 -5.708 1.00 83.50 207 ILE A C 1
ATOM 1587 O O . ILE A 1 207 ? 15.139 -12.768 -6.543 1.00 83.50 207 ILE A O 1
ATOM 1591 N N . VAL A 1 208 ? 14.245 -11.034 -5.437 1.00 82.06 208 VAL A N 1
ATOM 1592 C CA . VAL A 1 208 ? 12.930 -11.161 -6.070 1.00 82.06 208 VAL A CA 1
ATOM 1593 C C . VAL A 1 208 ? 13.015 -10.709 -7.524 1.00 82.06 208 VAL A C 1
ATOM 1595 O O . VAL A 1 208 ? 13.309 -9.550 -7.822 1.00 82.06 208 VAL A O 1
ATOM 1598 N N . HIS A 1 209 ? 12.723 -11.631 -8.438 1.00 77.00 209 HIS A N 1
ATOM 1599 C CA . HIS A 1 209 ? 12.685 -11.367 -9.869 1.00 77.00 209 HIS A CA 1
ATOM 1600 C C . HIS A 1 209 ? 11.247 -11.158 -10.351 1.00 77.00 209 HIS A C 1
ATOM 1602 O O . HIS A 1 209 ? 10.318 -11.846 -9.933 1.00 77.00 209 HIS A O 1
ATOM 1608 N N . SER A 1 210 ? 11.062 -10.211 -11.272 1.00 77.56 210 SER A N 1
ATOM 1609 C CA . SER A 1 210 ? 9.767 -10.014 -11.921 1.00 77.56 210 SER A CA 1
ATOM 1610 C C . SER A 1 210 ? 9.492 -11.148 -12.908 1.00 77.56 210 SER A C 1
ATOM 1612 O O . SER A 1 210 ? 10.273 -11.368 -13.832 1.00 77.56 210 SER A O 1
ATOM 1614 N N . VAL A 1 211 ? 8.344 -11.807 -12.756 1.00 79.75 211 VAL A N 1
ATOM 1615 C CA . VAL A 1 211 ? 7.794 -12.767 -13.733 1.00 79.75 211 VAL A CA 1
ATOM 1616 C C . VAL A 1 211 ? 6.902 -12.089 -14.779 1.00 79.75 211 VAL A C 1
ATOM 1618 O O . VAL A 1 211 ? 6.290 -12.752 -15.613 1.00 79.75 211 VAL A O 1
ATOM 1621 N N . ARG A 1 212 ? 6.791 -10.754 -14.733 1.00 73.44 212 ARG A N 1
ATOM 1622 C CA . ARG A 1 212 ? 5.898 -9.993 -15.606 1.00 73.44 212 ARG A CA 1
ATOM 1623 C C . ARG A 1 212 ? 6.303 -10.148 -17.069 1.00 73.44 212 ARG A C 1
ATOM 1625 O O . ARG A 1 212 ? 7.405 -9.771 -17.460 1.00 73.44 212 ARG A O 1
ATOM 1632 N N . VAL A 1 213 ? 5.365 -10.611 -17.887 1.00 74.19 213 VAL A N 1
ATOM 1633 C CA . VAL A 1 213 ? 5.521 -10.632 -19.344 1.00 74.19 213 VAL A CA 1
ATOM 1634 C C . VAL A 1 213 ? 5.313 -9.233 -19.941 1.00 74.19 213 VAL A C 1
ATOM 1636 O O . VAL A 1 213 ? 4.560 -8.430 -19.374 1.00 74.19 213 VAL A O 1
ATOM 1639 N N . PRO A 1 214 ? 5.954 -8.905 -21.080 1.00 64.75 214 PRO A N 1
ATOM 1640 C CA . PRO A 1 214 ? 5.689 -7.662 -21.793 1.00 64.75 214 PRO A CA 1
ATOM 1641 C C . PRO A 1 214 ? 4.190 -7.491 -22.061 1.00 64.75 214 PRO A C 1
ATOM 1643 O O . PRO A 1 214 ? 3.564 -8.316 -22.721 1.00 64.75 214 PRO A O 1
ATOM 1646 N N . SER A 1 215 ? 3.614 -6.409 -21.541 1.00 61.91 215 SER A N 1
ATOM 1647 C CA . SER A 1 215 ? 2.198 -6.082 -21.702 1.00 61.91 215 SER A CA 1
ATOM 1648 C C . SER A 1 215 ? 2.063 -4.709 -22.351 1.00 61.91 215 SER A C 1
ATOM 1650 O O . SER A 1 215 ? 2.541 -3.721 -21.787 1.00 61.91 215 SER A O 1
ATOM 1652 N N . TYR A 1 216 ? 1.399 -4.630 -23.503 1.00 56.88 216 TYR A N 1
ATOM 1653 C CA . TYR A 1 216 ? 1.033 -3.356 -24.119 1.00 56.88 216 TYR A CA 1
ATOM 1654 C C . TYR A 1 216 ? -0.280 -2.859 -23.508 1.00 56.88 216 TYR A C 1
ATOM 1656 O O . TYR A 1 216 ? -1.309 -3.516 -23.631 1.00 56.88 216 TYR A O 1
ATOM 1664 N N . MET A 1 217 ? -0.241 -1.706 -22.837 1.00 59.50 217 MET A N 1
ATOM 1665 C CA . MET A 1 217 ? -1.416 -1.108 -22.184 1.00 59.50 217 MET A CA 1
ATOM 1666 C C . MET A 1 217 ? -2.316 -0.330 -23.164 1.00 59.50 217 MET A C 1
ATOM 1668 O O . MET A 1 217 ? -3.319 0.238 -22.742 1.00 59.50 217 MET A O 1
ATOM 1672 N N . GLY A 1 218 ? -1.981 -0.312 -24.459 1.00 60.28 218 GLY A N 1
ATOM 1673 C CA . GLY A 1 218 ? -2.646 0.523 -25.461 1.00 60.28 218 GLY A CA 1
ATOM 1674 C C . GLY A 1 218 ? -1.941 1.862 -25.686 1.00 60.28 218 GLY A C 1
ATOM 1675 O O . GLY A 1 218 ? -1.071 2.267 -24.913 1.00 60.28 218 GLY A O 1
ATOM 1676 N N . ASP A 1 219 ? -2.314 2.540 -26.771 1.00 60.81 219 ASP A N 1
ATOM 1677 C CA . ASP A 1 219 ? -1.974 3.941 -27.005 1.00 60.81 219 ASP A CA 1
ATOM 1678 C C . ASP A 1 219 ? -3.032 4.811 -26.324 1.00 60.81 219 ASP A C 1
ATOM 1680 O O . ASP A 1 219 ? -4.232 4.651 -26.556 1.00 60.81 219 ASP A O 1
ATOM 1684 N N . PHE A 1 220 ? -2.581 5.725 -25.470 1.00 64.38 220 PHE A N 1
ATOM 1685 C CA . PHE A 1 220 ? -3.444 6.673 -24.780 1.00 64.38 220 PHE A CA 1
ATOM 1686 C C . PHE A 1 220 ? -3.453 8.054 -25.443 1.00 64.38 220 PHE A C 1
ATOM 1688 O O . PHE A 1 220 ? -4.151 8.934 -24.950 1.00 64.38 220 PHE A O 1
ATOM 1695 N N . ALA A 1 221 ? -2.732 8.272 -26.549 1.00 64.56 221 ALA A N 1
ATOM 1696 C CA . ALA A 1 221 ? -2.600 9.576 -27.203 1.00 64.56 221 ALA A CA 1
ATOM 1697 C C . ALA A 1 221 ? -3.945 10.181 -27.639 1.00 64.56 221 ALA A C 1
ATOM 1699 O O . ALA A 1 221 ? -4.118 11.398 -27.614 1.00 64.56 221 ALA A O 1
ATOM 1700 N N . ASN A 1 222 ? -4.926 9.345 -27.991 1.00 64.25 222 ASN A N 1
ATOM 1701 C CA . ASN A 1 222 ? -6.280 9.785 -28.341 1.00 64.25 222 ASN A CA 1
ATOM 1702 C C . ASN A 1 222 ? -7.205 9.987 -27.123 1.00 64.25 222 ASN A C 1
ATOM 1704 O O . ASN A 1 222 ? -8.356 10.398 -27.280 1.00 64.25 222 ASN A O 1
ATOM 1708 N N . ASN A 1 223 ? -6.734 9.701 -25.909 1.00 58.62 223 ASN A N 1
ATOM 1709 C CA . ASN A 1 223 ? -7.496 9.861 -24.684 1.00 58.62 223 ASN A CA 1
ATOM 1710 C C . ASN A 1 223 ? -7.178 11.224 -24.068 1.00 58.62 223 ASN A C 1
ATOM 1712 O O . ASN A 1 223 ? -6.098 11.442 -23.539 1.00 58.62 223 ASN A O 1
ATOM 1716 N N . PHE A 1 224 ? -8.141 12.140 -24.059 1.00 53.00 224 PHE A N 1
ATOM 1717 C CA . PHE A 1 224 ? -7.936 13.479 -23.499 1.00 53.00 224 PHE A CA 1
ATOM 1718 C C . PHE A 1 224 ? -7.498 13.491 -22.018 1.00 53.00 224 PHE A C 1
ATOM 1720 O O . PHE A 1 224 ? -6.846 14.438 -21.594 1.00 53.00 224 PHE A O 1
ATOM 1727 N N . LYS A 1 225 ? -7.841 12.461 -21.227 1.00 51.38 225 LYS A N 1
ATOM 1728 C CA . LYS A 1 225 ? -7.440 12.340 -19.813 1.00 51.38 225 LYS A CA 1
ATOM 1729 C C . LYS A 1 225 ? -6.070 11.678 -19.619 1.00 51.38 225 LYS A C 1
ATOM 1731 O O . LYS A 1 225 ? -5.384 12.025 -18.667 1.00 51.38 225 LYS A O 1
ATOM 1736 N N . ASN A 1 226 ? -5.686 10.747 -20.497 1.00 52.47 226 ASN A N 1
ATOM 1737 C CA . ASN A 1 226 ? -4.482 9.913 -20.328 1.00 52.47 226 ASN A CA 1
ATOM 1738 C C . ASN A 1 226 ? -3.365 10.211 -21.350 1.00 52.47 226 ASN A C 1
ATOM 1740 O O . ASN A 1 226 ? -2.220 9.836 -21.130 1.00 52.47 226 ASN A O 1
ATOM 1744 N N . GLY A 1 227 ? -3.689 10.871 -22.462 1.00 44.47 227 GLY A N 1
ATOM 1745 C CA . GLY A 1 227 ? -2.778 11.292 -23.534 1.00 44.47 227 GLY A CA 1
ATOM 1746 C C . GLY A 1 227 ? -2.392 12.768 -23.476 1.00 44.47 227 GLY A C 1
ATOM 1747 O O . GLY A 1 227 ? -1.466 13.187 -24.165 1.00 44.47 227 GLY A O 1
ATOM 1748 N N . ALA A 1 228 ? -3.070 13.559 -22.640 1.00 50.62 228 ALA A N 1
ATOM 1749 C CA . ALA A 1 228 ? -2.720 14.942 -22.344 1.00 50.62 228 ALA A CA 1
ATOM 1750 C C . ALA A 1 228 ? -2.928 15.229 -20.850 1.00 50.62 228 ALA A C 1
ATOM 1752 O O . ALA A 1 228 ? -3.980 14.933 -20.286 1.00 50.62 228 ALA A O 1
ATOM 1753 N N . ILE A 1 229 ? -1.936 15.840 -20.200 1.00 50.38 229 ILE A N 1
ATOM 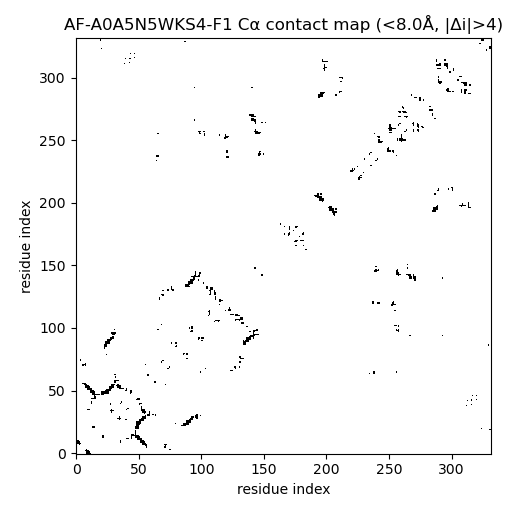1754 C CA . ILE A 1 229 ? -2.061 16.267 -18.803 1.00 50.38 229 ILE A CA 1
ATOM 1755 C C . ILE A 1 229 ? -2.806 17.607 -18.780 1.00 50.38 229 ILE A C 1
ATOM 1757 O O . ILE A 1 229 ? -2.219 18.662 -19.022 1.00 50.38 229 ILE A O 1
ATOM 1761 N N . LYS A 1 230 ? -4.110 17.586 -18.479 1.00 46.41 230 LYS A N 1
ATOM 1762 C CA . LYS A 1 230 ? -4.886 18.811 -18.228 1.00 46.41 230 LYS A CA 1
ATOM 1763 C C . LYS A 1 230 ? -4.627 19.299 -16.802 1.00 46.41 230 LYS A C 1
ATOM 1765 O O . LYS A 1 230 ? -5.240 18.819 -15.852 1.00 46.41 230 LYS A O 1
ATOM 1770 N N . THR A 1 231 ? -3.738 20.273 -16.659 1.00 44.62 231 THR A N 1
ATOM 1771 C CA . THR A 1 231 ? -3.348 20.846 -15.364 1.00 44.62 231 THR A CA 1
ATOM 1772 C C . THR A 1 231 ? -3.209 22.371 -15.446 1.00 44.62 231 THR A C 1
ATOM 1774 O O . THR A 1 231 ? -3.142 22.933 -16.538 1.00 44.62 231 THR A O 1
ATOM 1777 N N . THR A 1 232 ? -3.195 23.053 -14.301 1.00 44.00 232 THR A N 1
ATOM 1778 C CA . THR A 1 232 ? -2.765 24.459 -14.193 1.00 44.00 232 THR A CA 1
ATOM 1779 C C . THR A 1 232 ? -1.288 24.504 -13.805 1.00 44.00 232 THR A C 1
ATOM 1781 O O . THR A 1 232 ? -0.743 23.499 -13.359 1.00 44.00 232 THR A O 1
ATOM 1784 N N . VAL A 1 233 ? -0.622 25.654 -13.942 1.00 44.88 233 VAL A N 1
ATOM 1785 C CA . VAL A 1 233 ? 0.778 25.800 -13.493 1.00 44.88 233 VAL A CA 1
ATOM 1786 C C . VAL A 1 233 ? 0.900 25.472 -12.004 1.00 44.88 233 VAL A C 1
ATOM 1788 O O . VAL A 1 233 ? 1.751 24.679 -11.624 1.00 44.88 233 VAL A O 1
ATOM 1791 N N . THR A 1 234 ? -0.006 25.995 -11.179 1.00 44.88 234 THR A N 1
ATOM 1792 C CA . THR A 1 234 ? -0.063 25.700 -9.742 1.00 44.88 234 THR A CA 1
ATOM 1793 C C . THR A 1 234 ? -0.294 24.212 -9.478 1.00 44.88 234 THR A C 1
ATOM 1795 O O . THR A 1 234 ? 0.497 23.603 -8.774 1.00 44.88 234 THR A O 1
ATOM 1798 N N . ARG A 1 235 ? -1.275 23.584 -10.140 1.00 46.62 235 ARG A N 1
ATOM 1799 C CA . ARG A 1 235 ? -1.564 22.148 -9.980 1.00 46.62 235 ARG A CA 1
ATOM 1800 C C . ARG A 1 235 ? -0.420 21.255 -10.476 1.00 46.62 235 ARG A C 1
ATOM 1802 O O . ARG A 1 235 ? -0.182 20.187 -9.928 1.00 46.62 235 ARG A O 1
ATOM 1809 N N . PHE A 1 236 ? 0.302 21.671 -11.515 1.00 49.94 236 PHE A N 1
ATOM 1810 C CA . PHE A 1 236 ? 1.513 20.989 -11.973 1.00 49.94 236 PHE A CA 1
ATOM 1811 C C . PHE A 1 236 ? 2.634 21.096 -10.935 1.00 49.94 236 PHE A C 1
ATOM 1813 O O . PHE A 1 236 ? 3.273 20.094 -10.633 1.00 49.94 236 PHE A O 1
ATOM 1820 N N . LEU A 1 237 ? 2.857 22.286 -10.373 1.00 49.88 237 LEU A N 1
ATOM 1821 C CA . LEU A 1 237 ? 3.859 22.501 -9.330 1.00 49.88 237 LEU A CA 1
ATOM 1822 C C . LEU A 1 237 ? 3.512 21.774 -8.020 1.00 49.88 237 LEU A C 1
ATOM 1824 O O . LEU A 1 237 ? 4.411 21.303 -7.338 1.00 49.88 237 LEU A O 1
ATOM 1828 N N . GLU A 1 238 ? 2.226 21.629 -7.705 1.00 49.31 238 GLU A N 1
ATOM 1829 C CA . GLU A 1 238 ? 1.734 20.905 -6.527 1.00 49.31 238 GLU A CA 1
ATOM 1830 C C . GLU A 1 238 ? 1.848 19.380 -6.679 1.00 49.31 238 GLU A C 1
ATOM 1832 O O . GLU A 1 238 ? 2.350 18.714 -5.779 1.00 49.31 238 GLU A O 1
ATOM 1837 N N . ILE A 1 239 ? 1.404 18.825 -7.816 1.00 47.00 239 ILE A N 1
ATOM 1838 C CA . ILE A 1 239 ? 1.198 17.370 -7.980 1.00 47.00 239 ILE A CA 1
ATOM 1839 C C . ILE A 1 239 ? 2.350 16.695 -8.729 1.00 47.00 239 ILE A C 1
ATOM 1841 O O . ILE A 1 239 ? 2.630 15.511 -8.533 1.00 47.00 239 ILE A O 1
ATOM 1845 N N . LEU A 1 240 ? 3.001 17.421 -9.644 1.00 50.47 240 LEU A N 1
ATOM 1846 C CA . LEU A 1 240 ? 3.932 16.848 -10.619 1.00 50.47 240 LEU A CA 1
ATOM 1847 C C . LEU A 1 240 ? 5.374 17.348 -10.482 1.00 50.47 240 LEU A C 1
ATOM 1849 O O . LEU A 1 240 ? 6.279 16.689 -11.000 1.00 50.47 240 LEU A O 1
ATOM 1853 N N . ALA A 1 241 ? 5.619 18.462 -9.790 1.00 48.38 241 ALA A N 1
ATOM 1854 C CA . ALA A 1 241 ? 6.970 18.989 -9.652 1.00 48.38 241 ALA A CA 1
ATOM 1855 C C . ALA A 1 241 ? 7.772 18.265 -8.562 1.00 48.38 241 ALA A C 1
ATOM 1857 O O . ALA A 1 241 ? 7.333 18.065 -7.434 1.00 48.38 241 ALA A O 1
ATOM 1858 N N . THR A 1 242 ? 9.000 17.909 -8.923 1.00 51.25 242 THR A N 1
ATOM 1859 C CA . THR A 1 242 ? 10.065 17.468 -8.023 1.00 51.25 242 THR A CA 1
ATOM 1860 C C . THR A 1 242 ? 11.338 18.203 -8.439 1.00 51.25 242 THR A C 1
ATOM 1862 O O . THR A 1 242 ? 11.567 18.399 -9.638 1.00 51.25 242 THR A O 1
ATOM 1865 N N . SER A 1 243 ? 12.146 18.677 -7.487 1.00 46.72 243 SER A N 1
ATOM 1866 C CA . SER A 1 243 ? 13.398 19.356 -7.820 1.00 46.72 243 SER A CA 1
ATOM 1867 C C . SER A 1 243 ? 14.440 18.338 -8.289 1.00 46.72 243 SER A C 1
ATOM 1869 O O . SER A 1 243 ? 14.555 17.214 -7.791 1.00 46.72 243 SER A O 1
ATOM 1871 N N . TYR A 1 244 ? 15.205 18.731 -9.304 1.00 42.84 244 TYR A N 1
ATOM 1872 C CA . TYR A 1 244 ? 16.221 17.896 -9.930 1.00 42.84 244 TYR A CA 1
ATOM 1873 C C . TYR A 1 244 ? 17.580 18.578 -9.791 1.00 42.84 244 TYR A C 1
ATOM 1875 O O . TYR A 1 244 ? 17.748 19.711 -10.241 1.00 42.84 244 TYR A O 1
ATOM 1883 N N . SER A 1 245 ? 18.558 17.899 -9.189 1.00 37.38 245 SER A N 1
ATOM 1884 C CA . SER A 1 245 ? 19.955 18.341 -9.234 1.00 37.38 245 SER A CA 1
ATOM 1885 C C . SER A 1 245 ? 20.689 17.608 -10.357 1.00 37.38 245 SER A C 1
ATOM 1887 O O . SER A 1 245 ? 20.255 16.548 -10.809 1.00 37.38 245 SER A O 1
ATOM 1889 N N . LEU A 1 246 ? 21.831 18.139 -10.808 1.00 27.78 246 LEU A N 1
ATOM 1890 C CA . LEU A 1 246 ? 22.674 17.533 -11.852 1.00 27.78 246 LEU A CA 1
ATOM 1891 C C . LEU A 1 246 ? 23.013 16.040 -11.615 1.00 27.78 246 LEU A C 1
ATOM 1893 O O . LEU A 1 246 ? 23.396 15.364 -12.569 1.00 27.78 246 LEU A O 1
ATOM 1897 N N . MET A 1 247 ? 22.810 15.512 -10.399 1.00 34.34 247 MET A N 1
ATOM 1898 C CA . MET A 1 247 ? 23.072 14.122 -10.010 1.00 34.34 247 MET A CA 1
ATOM 1899 C C . MET A 1 247 ? 21.829 13.277 -9.643 1.00 34.34 247 MET A C 1
ATOM 1901 O O . MET A 1 247 ? 21.995 12.083 -9.414 1.00 34.34 247 MET A O 1
ATOM 1905 N N . GLY A 1 248 ? 20.596 13.810 -9.614 1.00 42.69 248 GLY A N 1
ATOM 1906 C CA . GLY A 1 248 ? 19.412 12.991 -9.286 1.00 42.69 248 GLY A CA 1
ATOM 1907 C C . GLY A 1 248 ? 18.135 13.749 -8.893 1.00 42.69 248 GLY A C 1
ATOM 1908 O O . GLY A 1 248 ? 18.133 14.975 -8.778 1.00 42.69 248 GLY A O 1
ATOM 1909 N N . ILE A 1 249 ? 17.044 12.994 -8.690 1.00 46.50 249 ILE A N 1
ATOM 1910 C CA . ILE A 1 249 ? 15.763 13.492 -8.152 1.00 46.50 249 ILE A CA 1
ATOM 1911 C C . ILE A 1 249 ? 15.949 13.794 -6.657 1.00 46.50 249 ILE A C 1
ATOM 1913 O O . ILE A 1 249 ? 16.386 12.919 -5.910 1.00 46.50 249 ILE A O 1
ATOM 1917 N N . GLN A 1 250 ? 15.625 15.010 -6.208 1.00 48.94 250 GLN A N 1
ATOM 1918 C CA . GLN A 1 250 ? 15.562 15.335 -4.781 1.00 48.94 250 GLN A CA 1
ATOM 1919 C C . GLN A 1 250 ? 14.213 14.899 -4.246 1.00 48.94 250 GLN A C 1
ATOM 1921 O O . GLN A 1 250 ? 13.208 15.598 -4.349 1.00 48.94 250 GLN A O 1
ATOM 1926 N N . TRP A 1 251 ? 14.182 13.703 -3.694 1.00 49.41 251 TRP A N 1
ATOM 1927 C CA . TRP A 1 251 ? 12.933 13.069 -3.339 1.00 49.41 251 TRP A CA 1
ATOM 1928 C C . TRP A 1 251 ? 12.148 13.831 -2.270 1.00 49.41 251 TRP A C 1
ATOM 1930 O O . TRP A 1 251 ? 10.930 13.919 -2.359 1.00 49.41 251 TRP A O 1
ATOM 1940 N N . ASN A 1 252 ? 12.837 14.440 -1.306 1.00 51.31 252 ASN A N 1
ATOM 1941 C CA . ASN A 1 252 ? 12.230 15.226 -0.235 1.00 51.31 252 ASN A CA 1
ATOM 1942 C C . ASN A 1 252 ? 11.630 16.565 -0.702 1.00 51.31 252 ASN A C 1
ATOM 1944 O O . ASN A 1 252 ? 11.031 17.249 0.119 1.00 51.31 252 ASN A O 1
ATOM 1948 N N . SER A 1 253 ? 11.769 16.947 -1.975 1.00 39.66 253 SER A N 1
ATOM 1949 C CA . SER A 1 253 ? 11.263 18.223 -2.511 1.00 39.66 253 SER A CA 1
ATOM 1950 C C . SER A 1 253 ? 9.756 18.265 -2.753 1.00 39.66 253 SER A C 1
ATOM 1952 O O . SER A 1 253 ? 9.163 19.339 -2.852 1.00 39.66 253 SER A O 1
ATOM 1954 N N . SER A 1 254 ? 9.134 17.090 -2.821 1.00 44.00 254 SER A N 1
ATOM 1955 C CA . SER A 1 254 ? 7.689 16.916 -2.825 1.00 44.00 254 SER A CA 1
ATOM 1956 C C . SER A 1 254 ? 7.308 16.049 -1.623 1.00 44.00 254 SER A C 1
ATOM 1958 O O . SER A 1 254 ? 8.113 15.258 -1.129 1.00 44.00 254 SER A O 1
ATOM 1960 N N . MET A 1 255 ? 6.095 16.227 -1.112 1.00 46.12 255 MET A N 1
ATOM 1961 C CA . MET A 1 255 ? 5.543 15.431 -0.009 1.00 46.12 255 MET A CA 1
ATOM 1962 C C . MET A 1 255 ? 4.844 14.155 -0.462 1.00 46.12 255 MET A C 1
ATOM 1964 O O . MET A 1 255 ? 4.683 13.215 0.312 1.00 46.12 255 MET A O 1
ATOM 1968 N N . THR A 1 256 ? 4.410 14.152 -1.717 1.00 44.88 256 THR A N 1
ATOM 1969 C CA . THR A 1 256 ? 3.732 13.050 -2.383 1.00 44.88 256 THR A CA 1
ATOM 1970 C C . THR A 1 256 ? 4.655 12.128 -3.172 1.00 44.88 256 THR A C 1
ATOM 1972 O O . THR A 1 256 ? 4.175 11.449 -4.061 1.00 44.88 256 THR A O 1
ATOM 1975 N N . PRO A 1 257 ? 5.965 12.023 -2.921 1.00 47.75 257 PRO A N 1
ATOM 1976 C CA . PRO A 1 257 ? 6.692 10.811 -3.222 1.00 47.75 257 PRO A CA 1
ATOM 1977 C C . PRO A 1 257 ? 6.836 10.071 -1.895 1.00 47.75 257 PRO A C 1
ATOM 1979 O O . PRO A 1 257 ? 7.482 10.598 -0.986 1.00 47.75 257 PRO A O 1
ATOM 1982 N N . PRO A 1 258 ? 6.379 8.807 -1.778 1.00 45.34 258 PRO A N 1
ATOM 1983 C CA . PRO A 1 258 ? 6.703 7.997 -0.597 1.00 45.34 258 PRO A CA 1
ATOM 1984 C C . PRO A 1 258 ? 8.220 7.834 -0.460 1.00 45.34 258 PRO A C 1
ATOM 1986 O O . PRO A 1 258 ? 8.750 7.487 0.581 1.00 45.34 258 PRO A O 1
ATOM 1989 N N . VAL A 1 259 ? 8.913 8.181 -1.537 1.00 40.88 259 VAL A N 1
ATOM 1990 C CA . VAL A 1 259 ? 10.325 8.119 -1.768 1.00 40.88 259 VAL A CA 1
ATOM 1991 C C . VAL A 1 259 ? 11.099 9.388 -1.427 1.00 40.88 259 VAL A C 1
ATOM 1993 O O . VAL A 1 259 ? 12.298 9.313 -1.176 1.00 40.88 259 VAL A O 1
ATOM 1996 N N . GLY A 1 260 ? 10.410 10.522 -1.273 1.00 36.44 260 GLY A N 1
ATOM 1997 C CA . GLY A 1 260 ? 10.898 11.659 -0.485 1.00 36.44 260 GLY A CA 1
ATOM 1998 C C . GLY A 1 260 ? 10.977 11.369 0.994 1.00 36.44 260 GLY A C 1
ATOM 1999 O O . GLY A 1 260 ? 11.720 12.033 1.709 1.00 36.44 260 GLY A O 1
ATOM 2000 N N . ASN A 1 261 ? 10.276 10.304 1.369 1.00 43.12 261 ASN A N 1
ATOM 2001 C CA . ASN A 1 261 ? 10.370 9.594 2.622 1.00 43.12 261 ASN A CA 1
ATOM 2002 C C . ASN A 1 261 ? 11.128 8.243 2.461 1.00 43.12 261 ASN A C 1
ATOM 2004 O O . ASN A 1 261 ? 11.369 7.599 3.477 1.00 43.12 261 ASN A O 1
ATOM 2008 N N . SER A 1 262 ? 11.548 7.845 1.227 1.00 32.81 262 SER A N 1
ATOM 2009 C CA . SER A 1 262 ? 12.848 7.227 0.783 1.00 32.81 262 SER A CA 1
ATOM 2010 C C . SER A 1 262 ? 12.921 6.376 -0.514 1.00 32.81 262 SER A C 1
ATOM 2012 O O . SER A 1 262 ? 11.967 5.687 -0.841 1.00 32.81 262 SER A O 1
ATOM 2014 N N . PRO A 1 263 ? 14.066 6.275 -1.241 1.00 29.50 263 PRO A N 1
ATOM 2015 C CA . PRO A 1 263 ? 14.026 6.450 -2.699 1.00 29.50 263 PRO A CA 1
ATOM 2016 C C . PRO A 1 263 ? 14.207 5.302 -3.722 1.00 29.50 263 PRO A C 1
ATOM 2018 O O . PRO A 1 263 ? 15.200 4.591 -3.650 1.00 29.50 263 PRO A O 1
ATOM 2021 N N . GLY A 1 264 ? 13.385 5.272 -4.805 1.00 27.67 264 GLY A N 1
ATOM 2022 C CA . GLY A 1 264 ? 13.731 4.809 -6.190 1.00 27.67 264 GLY A CA 1
ATOM 2023 C C . GLY A 1 264 ? 12.887 3.716 -6.927 1.00 27.67 264 GLY A C 1
ATOM 2024 O O . GLY A 1 264 ? 12.848 2.610 -6.417 1.00 27.67 264 GLY A O 1
ATOM 2025 N N . HIS A 1 265 ? 12.273 4.051 -8.103 1.00 33.94 265 HIS A N 1
ATOM 2026 C CA . HIS A 1 265 ? 11.641 3.365 -9.309 1.00 33.94 265 HIS A CA 1
ATOM 2027 C C . HIS A 1 265 ? 10.795 2.032 -9.337 1.00 33.94 265 HIS A C 1
ATOM 2029 O O . HIS A 1 265 ? 11.383 0.998 -9.148 1.00 33.94 265 HIS A O 1
ATOM 2035 N N . ARG A 1 266 ? 9.536 2.018 -9.871 1.00 44.28 266 ARG A N 1
ATOM 2036 C CA . ARG A 1 266 ? 8.489 0.924 -10.032 1.00 44.28 266 ARG A CA 1
ATOM 2037 C C . ARG A 1 266 ? 7.892 0.284 -8.755 1.00 44.28 266 ARG A C 1
ATOM 2039 O O . ARG A 1 266 ? 8.610 0.002 -7.817 1.00 44.28 266 ARG A O 1
ATOM 2046 N N . GLU A 1 267 ? 6.570 0.068 -8.715 1.00 54.31 267 GLU A N 1
ATOM 2047 C CA . GLU A 1 267 ? 5.760 -0.187 -7.491 1.00 54.31 267 GLU A CA 1
ATOM 2048 C C . GLU A 1 267 ? 6.319 -1.264 -6.531 1.00 54.31 267 GLU A C 1
ATOM 2050 O O . GLU A 1 267 ? 6.383 -1.050 -5.317 1.00 54.31 267 GLU A O 1
ATOM 2055 N N . TYR A 1 268 ? 6.871 -2.365 -7.057 1.00 51.41 268 TYR A N 1
ATOM 2056 C CA . TYR A 1 268 ? 7.536 -3.378 -6.225 1.00 51.41 268 TYR A CA 1
ATOM 2057 C C . TYR A 1 268 ? 8.869 -2.895 -5.614 1.00 51.41 268 TYR A C 1
ATOM 2059 O O . TYR A 1 268 ? 9.133 -3.128 -4.438 1.00 51.41 268 TYR A O 1
ATOM 2067 N N . LEU A 1 269 ? 9.707 -2.179 -6.368 1.00 54.16 269 LEU A N 1
ATOM 2068 C CA . LEU A 1 269 ? 10.945 -1.577 -5.850 1.00 54.16 269 LEU A CA 1
ATOM 2069 C C . LEU A 1 269 ? 10.626 -0.437 -4.879 1.00 54.16 269 LEU A C 1
ATOM 2071 O O . LEU A 1 269 ? 11.417 -0.155 -3.986 1.00 54.16 269 LEU A O 1
ATOM 2075 N N . ASN A 1 270 ? 9.449 0.184 -4.993 1.00 68.44 270 ASN A N 1
ATOM 2076 C CA . ASN A 1 270 ? 9.047 1.251 -4.080 1.00 68.44 270 ASN A CA 1
ATOM 2077 C C . ASN A 1 270 ? 8.870 0.683 -2.691 1.00 68.44 270 ASN A C 1
ATOM 2079 O O . ASN A 1 270 ? 9.291 1.274 -1.708 1.00 68.44 270 ASN A O 1
ATOM 2083 N N . THR A 1 271 ? 8.295 -0.514 -2.641 1.00 75.88 271 THR A N 1
ATOM 2084 C CA . THR A 1 271 ? 8.080 -1.258 -1.410 1.00 75.88 271 THR A CA 1
ATOM 2085 C C . THR A 1 271 ? 9.409 -1.542 -0.703 1.00 75.88 271 THR A C 1
ATOM 2087 O O . THR A 1 271 ? 9.498 -1.346 0.507 1.00 75.88 271 THR A O 1
ATOM 2090 N N . GLU A 1 272 ? 10.471 -1.908 -1.435 1.00 76.00 272 GLU A N 1
ATOM 2091 C CA . GLU A 1 272 ? 11.819 -2.040 -0.855 1.00 76.00 272 GLU A CA 1
ATOM 2092 C C . GLU A 1 272 ? 12.317 -0.712 -0.271 1.00 76.00 272 GLU A C 1
ATOM 2094 O O . GLU A 1 272 ? 12.810 -0.670 0.855 1.00 76.00 272 GLU A O 1
ATOM 2099 N N . LYS A 1 273 ? 12.192 0.383 -1.022 1.00 73.50 273 LYS A N 1
ATOM 2100 C CA . LYS A 1 273 ? 12.727 1.689 -0.617 1.00 73.50 273 LYS A CA 1
ATOM 2101 C C . LYS A 1 273 ? 11.972 2.299 0.560 1.00 73.50 273 LYS A C 1
ATOM 2103 O O . LYS A 1 273 ? 12.613 2.804 1.479 1.00 73.50 273 LYS A O 1
ATOM 2108 N N . ILE A 1 274 ? 10.648 2.143 0.586 1.00 73.94 274 ILE A N 1
ATOM 2109 C CA . ILE A 1 274 ? 9.796 2.436 1.744 1.00 73.94 274 ILE A CA 1
ATOM 2110 C C . ILE A 1 274 ? 10.262 1.608 2.943 1.00 73.94 274 ILE A C 1
ATOM 2112 O O . ILE A 1 274 ? 10.464 2.148 4.032 1.00 73.94 274 ILE A O 1
ATOM 2116 N N . TYR A 1 275 ? 10.473 0.300 2.754 1.00 83.06 275 TYR A N 1
ATOM 2117 C CA . TYR A 1 275 ? 10.892 -0.571 3.844 1.00 83.06 275 TYR A CA 1
ATOM 2118 C C . TYR A 1 275 ? 12.241 -0.157 4.418 1.00 83.06 275 TYR A C 1
ATOM 2120 O O . TYR A 1 275 ? 12.332 -0.030 5.632 1.00 83.06 275 TYR A O 1
ATOM 2128 N N . LEU A 1 276 ? 13.265 0.072 3.588 1.00 81.75 276 LEU A N 1
ATOM 2129 C CA . LEU A 1 276 ? 14.633 0.383 4.032 1.00 81.75 276 LEU A CA 1
ATOM 2130 C C . LEU A 1 276 ? 14.736 1.674 4.844 1.00 81.75 276 LEU A C 1
ATOM 2132 O O . LEU A 1 276 ? 15.675 1.843 5.617 1.00 81.75 276 LEU A O 1
ATOM 2136 N N . ALA A 1 277 ? 13.766 2.558 4.695 1.00 74.00 277 ALA A N 1
ATOM 2137 C CA . ALA A 1 277 ? 13.793 3.872 5.299 1.00 74.00 277 ALA A CA 1
ATOM 2138 C C . ALA A 1 277 ? 12.758 4.151 6.364 1.00 74.00 277 ALA A C 1
ATOM 2140 O O . ALA A 1 277 ? 12.832 5.171 7.037 1.00 74.00 277 ALA A O 1
ATOM 2141 N N . SER A 1 278 ? 11.772 3.272 6.494 1.00 76.69 278 SER A N 1
ATOM 2142 C CA . SER A 1 278 ? 10.839 3.362 7.600 1.00 76.69 278 SER A CA 1
ATOM 2143 C C . SER A 1 278 ? 11.618 3.360 8.921 1.00 76.69 278 SER A C 1
ATOM 2145 O O . SER A 1 278 ? 12.379 2.436 9.193 1.00 76.69 278 SER A O 1
ATOM 2147 N N . ASP A 1 279 ? 11.410 4.353 9.778 1.00 78.25 279 ASP A N 1
ATOM 2148 C CA . ASP A 1 279 ? 12.009 4.358 11.120 1.00 78.25 279 ASP A CA 1
ATOM 2149 C C . ASP A 1 279 ? 11.276 3.415 12.096 1.00 78.25 279 ASP A C 1
ATOM 2151 O O . ASP A 1 279 ? 11.685 3.247 13.251 1.00 78.25 279 ASP A O 1
ATOM 2155 N N . SER A 1 280 ? 10.204 2.749 11.642 1.00 82.44 280 SER A N 1
ATOM 2156 C CA . SER A 1 280 ? 9.475 1.782 12.459 1.00 82.44 280 SER A CA 1
ATOM 2157 C C . SER A 1 280 ? 10.368 0.603 12.842 1.00 82.44 280 SER A C 1
ATOM 2159 O O . SER A 1 280 ? 10.961 -0.079 12.001 1.00 82.44 280 SER A O 1
ATOM 2161 N N . LYS A 1 281 ? 10.409 0.318 14.146 1.00 84.38 281 LYS A N 1
ATOM 2162 C CA . LYS A 1 281 ? 11.068 -0.875 14.696 1.00 84.38 281 LYS A CA 1
ATOM 2163 C C . LYS A 1 281 ? 10.246 -2.144 14.470 1.00 84.38 281 LYS A C 1
ATOM 2165 O O . LYS A 1 281 ? 10.822 -3.226 14.440 1.00 84.38 281 LYS A O 1
ATOM 2170 N N . ASP A 1 282 ? 8.930 -2.007 14.309 1.00 86.56 282 ASP A N 1
ATOM 2171 C CA . ASP A 1 282 ? 8.017 -3.107 14.008 1.00 86.56 282 ASP A CA 1
ATOM 2172 C C . ASP A 1 282 ? 7.528 -2.984 12.560 1.00 86.56 282 ASP A C 1
ATOM 2174 O O . ASP A 1 282 ? 6.492 -2.384 12.268 1.00 86.56 282 ASP A O 1
ATOM 2178 N N . ARG A 1 283 ? 8.341 -3.494 11.632 1.00 89.69 283 ARG A N 1
ATOM 2179 C CA . ARG A 1 283 ? 8.095 -3.452 10.185 1.00 89.69 283 ARG A CA 1
ATOM 2180 C C . ARG A 1 283 ? 8.382 -4.804 9.551 1.00 89.69 283 ARG A C 1
ATOM 2182 O O . ARG A 1 283 ? 9.197 -5.579 10.046 1.00 89.69 283 ARG A O 1
ATOM 2189 N N . SER A 1 284 ? 7.728 -5.072 8.429 1.00 91.75 284 SER A N 1
ATOM 2190 C CA . SER A 1 284 ? 7.960 -6.261 7.611 1.00 91.75 284 SER A CA 1
ATOM 2191 C C . SER A 1 284 ? 7.791 -5.932 6.136 1.00 91.75 284 SER A C 1
ATOM 2193 O O . SER A 1 284 ? 7.123 -4.963 5.781 1.00 91.75 284 SER A O 1
ATOM 2195 N N . ILE A 1 285 ? 8.402 -6.757 5.295 1.00 92.44 285 ILE A N 1
ATOM 2196 C CA . ILE A 1 285 ? 8.283 -6.721 3.842 1.00 92.44 285 ILE A CA 1
ATOM 2197 C C . ILE A 1 285 ? 8.180 -8.153 3.326 1.00 92.44 285 ILE A C 1
ATOM 2199 O O . ILE A 1 285 ? 8.885 -9.049 3.797 1.00 92.44 285 ILE A O 1
ATOM 2203 N N . ALA A 1 286 ? 7.302 -8.358 2.352 1.00 93.25 286 ALA A N 1
ATOM 2204 C CA . ALA A 1 286 ? 7.175 -9.600 1.613 1.00 93.25 286 ALA A CA 1
ATOM 2205 C C . ALA A 1 286 ? 6.679 -9.300 0.196 1.00 93.25 286 ALA A C 1
ATOM 2207 O O . ALA A 1 286 ? 5.939 -8.341 -0.021 1.00 93.25 286 ALA A O 1
ATOM 2208 N N . PHE A 1 287 ? 7.072 -10.142 -0.752 1.00 93.38 287 PHE A N 1
ATOM 2209 C CA . PHE A 1 287 ? 6.642 -10.093 -2.146 1.00 93.38 287 PHE A CA 1
ATOM 2210 C C . PHE A 1 287 ? 5.792 -11.318 -2.449 1.00 93.38 287 PHE A C 1
ATOM 2212 O O . PHE A 1 287 ? 6.043 -12.376 -1.888 1.00 93.38 287 PHE A O 1
ATOM 2219 N N . VAL A 1 288 ? 4.796 -11.207 -3.325 1.00 94.94 288 VAL A N 1
ATOM 2220 C CA . VAL A 1 288 ? 3.936 -12.344 -3.689 1.00 94.94 288 VAL A CA 1
ATOM 2221 C C . VAL A 1 288 ? 4.244 -12.744 -5.121 1.00 94.94 288 VAL A C 1
ATOM 2223 O O . VAL A 1 288 ? 4.096 -11.939 -6.041 1.00 94.94 288 VAL A O 1
ATOM 2226 N N . GLU A 1 289 ? 4.686 -13.983 -5.307 1.00 94.19 289 GLU A N 1
ATOM 2227 C CA . GLU A 1 289 ? 5.030 -14.497 -6.626 1.00 94.19 289 GLU A CA 1
ATOM 2228 C C . GLU A 1 289 ? 3.796 -14.504 -7.539 1.00 94.19 289 GLU A C 1
ATOM 2230 O O . GLU A 1 289 ? 2.720 -14.964 -7.155 1.00 94.19 289 GLU A O 1
ATOM 2235 N N . GLY A 1 290 ? 3.941 -13.954 -8.747 1.00 91.62 290 GLY A N 1
ATOM 2236 C CA . GLY A 1 290 ? 2.869 -13.926 -9.742 1.00 91.62 290 GLY A CA 1
ATOM 2237 C C . GLY A 1 290 ? 1.715 -12.964 -9.455 1.00 91.62 290 GLY A C 1
ATOM 2238 O O . GLY A 1 290 ? 0.759 -12.937 -10.233 1.00 91.62 290 GLY A O 1
ATOM 2239 N N . ALA A 1 291 ? 1.768 -12.169 -8.383 1.00 92.50 291 ALA A N 1
ATOM 2240 C CA . ALA A 1 291 ? 0.779 -11.121 -8.148 1.00 92.50 291 ALA A CA 1
ATOM 2241 C C . ALA A 1 291 ? 0.974 -9.969 -9.145 1.00 92.50 291 ALA A C 1
ATOM 2243 O O . ALA A 1 291 ? 2.100 -9.546 -9.412 1.00 92.50 291 ALA A O 1
ATOM 2244 N N . GLN A 1 292 ? -0.124 -9.449 -9.695 1.00 87.31 292 GLN A N 1
ATOM 2245 C CA . GLN A 1 292 ? -0.112 -8.185 -10.438 1.00 87.31 292 GLN A CA 1
ATOM 2246 C C . GLN A 1 292 ? -0.624 -7.033 -9.572 1.00 87.31 292 GLN A C 1
ATOM 2248 O O . GLN A 1 292 ? -0.962 -7.236 -8.409 1.00 87.31 292 GLN A O 1
ATOM 2253 N N . HIS A 1 293 ? -0.723 -5.842 -10.163 1.00 86.25 293 HIS A N 1
ATOM 2254 C CA . HIS A 1 293 ? -1.061 -4.606 -9.460 1.00 86.25 293 HIS A CA 1
ATOM 2255 C C . HIS A 1 293 ? -2.275 -4.729 -8.530 1.00 86.25 293 HIS A C 1
ATOM 2257 O O . HIS A 1 293 ? -2.202 -4.437 -7.347 1.00 86.25 293 HIS A O 1
ATOM 2263 N N . MET A 1 294 ? -3.378 -5.300 -9.023 1.00 88.25 294 MET A N 1
ATOM 2264 C CA . MET A 1 294 ? -4.603 -5.489 -8.235 1.00 88.25 294 MET A CA 1
ATOM 2265 C C . MET A 1 294 ? -4.554 -6.701 -7.285 1.00 88.25 294 MET A C 1
ATOM 2267 O O . MET A 1 294 ? -5.599 -7.188 -6.851 1.00 88.25 294 MET A O 1
ATOM 2271 N N . ILE A 1 295 ? -3.357 -7.209 -6.967 1.00 91.12 295 ILE A N 1
ATOM 2272 C CA . ILE A 1 295 ? -3.060 -8.341 -6.068 1.00 91.12 295 ILE A CA 1
ATOM 2273 C C . ILE A 1 295 ? -3.541 -9.699 -6.614 1.00 91.12 295 ILE A C 1
ATOM 2275 O O . ILE A 1 295 ? -3.171 -10.758 -6.107 1.00 91.12 295 ILE A O 1
ATOM 2279 N N . ASN A 1 296 ? -4.361 -9.713 -7.661 1.00 93.00 296 ASN A N 1
ATOM 2280 C CA . ASN A 1 296 ? -4.829 -10.923 -8.321 1.00 93.00 296 ASN A CA 1
ATOM 2281 C C . ASN A 1 296 ? -3.736 -11.561 -9.188 1.00 93.00 296 ASN A C 1
ATOM 2283 O O . ASN A 1 296 ? -2.750 -10.928 -9.567 1.00 93.00 296 ASN A O 1
ATOM 2287 N N . THR A 1 297 ? -3.926 -12.835 -9.505 1.00 95.25 297 THR A N 1
ATOM 2288 C CA . THR A 1 297 ? -2.905 -13.631 -10.179 1.00 95.25 297 THR A CA 1
ATOM 2289 C C . THR A 1 297 ? -2.693 -13.150 -11.610 1.00 95.25 297 THR A C 1
ATOM 2291 O O . THR A 1 297 ? -3.650 -12.995 -12.375 1.00 95.25 297 THR A O 1
ATOM 2294 N N . CYS A 1 298 ? -1.436 -12.941 -11.999 1.00 91.50 298 CYS A N 1
ATOM 2295 C CA . CYS A 1 298 ? -1.060 -12.692 -13.383 1.00 91.50 298 CYS A CA 1
ATOM 2296 C C . CYS A 1 298 ? -1.083 -14.005 -14.178 1.00 91.50 298 CYS A C 1
ATOM 2298 O O . CYS A 1 298 ? -0.051 -14.643 -14.364 1.00 91.50 298 CYS A O 1
ATOM 2300 N N . ALA A 1 299 ? -2.251 -14.396 -14.694 1.00 94.06 299 ALA A N 1
ATOM 2301 C CA . ALA A 1 299 ? -2.379 -15.605 -15.516 1.00 94.06 299 ALA A CA 1
ATOM 2302 C C . ALA A 1 299 ? -1.464 -15.580 -16.759 1.00 94.06 299 ALA A C 1
ATOM 2304 O O . ALA A 1 299 ? -0.909 -16.598 -17.149 1.00 94.06 299 ALA A O 1
ATOM 2305 N N . ALA A 1 300 ? -1.251 -14.404 -17.359 1.00 88.56 300 ALA A N 1
ATOM 2306 C CA . ALA A 1 300 ? -0.355 -14.246 -18.508 1.00 88.56 300 ALA A CA 1
ATOM 2307 C C . ALA A 1 300 ? 1.135 -14.434 -18.164 1.00 88.56 300 ALA A C 1
ATOM 2309 O O . ALA A 1 300 ? 1.950 -14.606 -19.065 1.00 88.56 300 ALA A O 1
ATOM 2310 N N . CYS A 1 301 ? 1.492 -14.364 -16.880 1.00 88.50 301 CYS A N 1
ATOM 2311 C CA . CYS A 1 301 ? 2.851 -14.577 -16.399 1.00 88.50 301 CYS A CA 1
ATOM 2312 C C . CYS A 1 301 ? 3.145 -16.061 -16.124 1.00 88.50 301 C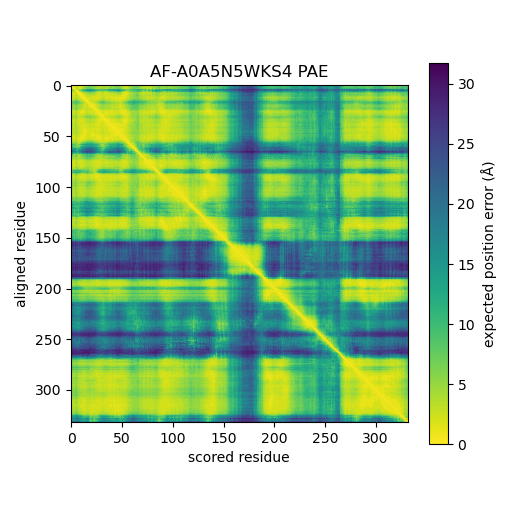YS A C 1
ATOM 2314 O O . CYS A 1 301 ? 4.297 -16.407 -15.875 1.00 88.50 301 CYS A O 1
ATOM 2316 N N . GLU A 1 302 ? 2.121 -16.922 -16.127 1.00 94.56 302 GLU A N 1
ATOM 2317 C CA . GLU A 1 302 ? 2.260 -18.343 -15.824 1.00 94.56 302 GLU A CA 1
ATOM 2318 C C . GLU A 1 302 ? 2.846 -19.116 -17.016 1.00 94.56 302 GLU A C 1
ATOM 2320 O O . GLU A 1 302 ? 2.416 -18.970 -18.161 1.00 94.56 302 GLU A O 1
ATOM 2325 N N . LYS A 1 303 ? 3.797 -20.008 -16.742 1.00 94.31 303 LYS A N 1
ATOM 2326 C CA . LYS A 1 303 ? 4.317 -21.007 -17.687 1.00 94.31 303 LYS A CA 1
ATOM 2327 C C . LYS A 1 303 ? 3.336 -22.157 -17.891 1.00 94.31 303 LYS A C 1
ATOM 2329 O O . LYS A 1 303 ? 3.348 -22.803 -18.936 1.00 94.31 303 LYS A O 1
ATOM 2334 N N . TYR A 1 304 ? 2.514 -22.436 -16.883 1.00 96.19 304 TYR A N 1
ATOM 2335 C CA . TYR A 1 304 ? 1.452 -23.435 -16.916 1.00 96.19 304 TYR A CA 1
ATOM 2336 C C . TYR A 1 304 ? 0.271 -22.983 -16.043 1.00 96.19 304 TYR A C 1
ATOM 2338 O O . TYR A 1 304 ? 0.495 -22.327 -15.027 1.00 96.19 304 TYR A O 1
ATOM 2346 N N . PRO A 1 305 ? -0.981 -23.341 -16.388 1.00 96.94 305 PRO A N 1
ATOM 2347 C CA . PRO A 1 305 ? -2.154 -22.849 -15.670 1.00 96.94 305 PRO A CA 1
ATOM 2348 C C . PRO A 1 305 ? -2.104 -23.119 -14.160 1.00 96.94 305 PRO A C 1
ATOM 2350 O O . PRO A 1 305 ? -1.968 -24.264 -13.721 1.00 96.94 305 PRO A O 1
ATOM 2353 N N . GLY A 1 306 ? -2.268 -22.062 -13.368 1.00 96.38 306 GLY A N 1
ATOM 2354 C CA . GLY A 1 306 ? -2.301 -22.116 -11.912 1.00 96.38 306 GLY A CA 1
ATOM 2355 C C . GLY A 1 306 ? -0.934 -22.251 -11.239 1.00 96.38 306 GLY A C 1
ATOM 2356 O O . GLY A 1 306 ? -0.908 -22.649 -10.067 1.00 96.38 306 GLY A O 1
ATOM 2357 N N . GLU A 1 307 ? 0.170 -21.958 -11.936 1.00 96.75 307 GLU A N 1
ATOM 2358 C CA . GLU A 1 307 ? 1.534 -21.891 -11.382 1.00 96.75 307 GLU A CA 1
ATOM 2359 C C . GLU A 1 307 ? 1.571 -21.085 -10.076 1.00 96.75 307 GLU A C 1
ATOM 2361 O O . GLU A 1 307 ? 2.036 -21.595 -9.055 1.00 96.75 307 GLU A O 1
ATOM 2366 N N . PHE A 1 308 ? 0.968 -19.894 -10.056 1.00 96.38 308 PHE A N 1
ATOM 2367 C CA . PHE A 1 308 ? 1.030 -18.992 -8.897 1.00 96.38 308 PHE A CA 1
ATOM 2368 C C . PHE A 1 308 ? -0.171 -19.123 -7.944 1.00 96.38 308 PHE A C 1
ATOM 2370 O O . PHE A 1 308 ? -0.137 -18.652 -6.806 1.00 96.38 308 PHE A O 1
ATOM 2377 N N . GLY A 1 309 ? -1.229 -19.826 -8.359 1.00 96.31 309 GLY A N 1
ATOM 2378 C CA . GLY A 1 309 ? -2.418 -20.057 -7.534 1.00 96.31 309 GLY A CA 1
ATOM 2379 C C . GLY A 1 309 ? -3.220 -18.779 -7.269 1.00 96.31 309 GLY A C 1
ATOM 2380 O O . GLY A 1 309 ? -3.325 -17.929 -8.143 1.00 96.31 309 GLY A O 1
ATOM 2381 N N . ASP A 1 310 ? -3.831 -18.659 -6.087 1.00 96.38 310 ASP A N 1
ATOM 2382 C CA . ASP A 1 310 ? -4.597 -17.471 -5.677 1.00 96.38 310 ASP A CA 1
ATOM 2383 C C . ASP A 1 310 ? -3.693 -16.498 -4.906 1.00 96.38 310 ASP A C 1
ATOM 2385 O O . ASP A 1 310 ? -3.506 -16.616 -3.690 1.00 96.38 310 ASP A O 1
ATOM 2389 N N . THR A 1 311 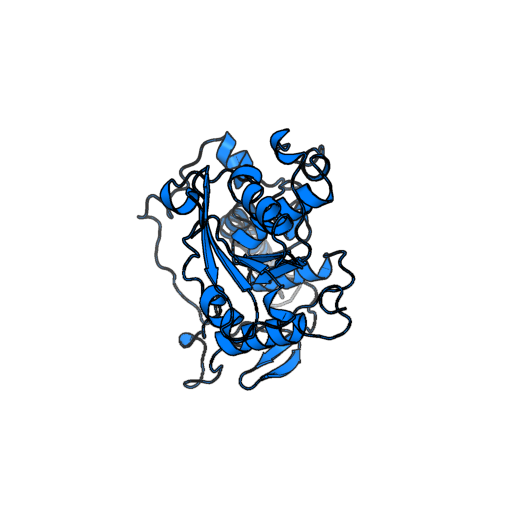? -3.127 -15.525 -5.616 1.00 95.75 311 THR A N 1
ATOM 2390 C CA . THR A 1 311 ? -2.212 -14.537 -5.030 1.00 95.75 311 THR A CA 1
ATOM 2391 C C . THR A 1 311 ? -2.928 -13.561 -4.098 1.00 95.75 311 THR A C 1
ATOM 2393 O O . THR A 1 311 ? -2.322 -13.068 -3.147 1.00 95.75 311 THR A O 1
ATOM 2396 N N . THR A 1 312 ? -4.230 -13.325 -4.298 1.00 95.50 312 THR A N 1
ATOM 2397 C CA . THR A 1 312 ? -5.054 -12.510 -3.395 1.00 95.50 312 THR A CA 1
ATOM 2398 C C . THR A 1 312 ? -5.175 -13.192 -2.040 1.00 95.50 312 THR A C 1
ATOM 2400 O O . THR A 1 312 ? -4.915 -12.575 -1.005 1.00 95.50 312 THR A O 1
ATOM 2403 N N . LYS A 1 313 ? -5.482 -14.492 -2.029 1.00 95.12 313 LYS A N 1
ATOM 2404 C CA . LYS A 1 313 ? -5.477 -15.295 -0.806 1.00 95.12 313 LYS A CA 1
ATOM 2405 C C . LYS A 1 313 ? -4.098 -15.313 -0.152 1.00 95.12 313 LYS A C 1
ATOM 2407 O O . LYS A 1 313 ? -4.029 -15.032 1.040 1.00 95.12 313 LYS A O 1
ATOM 2412 N N . THR A 1 314 ? -3.030 -15.598 -0.902 1.00 95.69 314 THR A N 1
ATOM 2413 C CA . THR A 1 314 ? -1.652 -15.637 -0.372 1.00 95.69 314 THR A CA 1
ATOM 2414 C C . THR A 1 314 ? -1.264 -14.318 0.296 1.00 95.69 314 THR A C 1
ATOM 2416 O O . THR A 1 314 ? -0.763 -14.315 1.420 1.00 95.69 314 THR A O 1
ATOM 2419 N N . THR A 1 315 ? -1.562 -13.192 -0.356 1.00 94.62 315 THR A N 1
ATOM 2420 C CA . THR A 1 315 ? -1.264 -11.849 0.159 1.00 94.62 315 THR A CA 1
ATOM 2421 C C . THR A 1 315 ? -1.987 -11.584 1.476 1.00 94.62 315 THR A C 1
ATOM 2423 O O . THR A 1 315 ? -1.361 -11.244 2.480 1.00 94.62 315 THR A O 1
ATOM 2426 N N . TYR A 1 316 ? -3.308 -11.775 1.504 1.00 95.19 316 TYR A N 1
ATOM 2427 C CA . TYR A 1 316 ? -4.098 -11.460 2.692 1.00 95.19 316 TYR A CA 1
ATOM 2428 C C . TYR A 1 316 ? -3.936 -12.479 3.823 1.00 95.19 316 TYR A C 1
ATOM 2430 O O . TYR A 1 316 ? -4.099 -12.107 4.982 1.00 95.19 316 TYR A O 1
ATOM 2438 N N . ASP A 1 317 ? -3.592 -13.735 3.523 1.00 94.94 317 ASP A N 1
ATOM 2439 C CA . ASP A 1 317 ? -3.191 -14.713 4.541 1.00 94.94 317 ASP A CA 1
ATOM 2440 C C . ASP A 1 317 ? -1.923 -14.264 5.253 1.00 94.94 317 ASP A C 1
ATOM 2442 O O . ASP A 1 317 ? -1.880 -14.283 6.479 1.00 94.94 317 ASP A O 1
ATOM 2446 N N . HIS A 1 318 ? -0.914 -13.819 4.502 1.00 93.94 318 HIS A N 1
ATOM 2447 C CA . HIS A 1 318 ? 0.320 -13.321 5.095 1.00 93.94 318 HIS A CA 1
ATOM 2448 C C . HIS A 1 318 ? 0.086 -12.051 5.918 1.00 93.94 318 HIS A C 1
ATOM 2450 O O . HIS A 1 318 ? 0.556 -11.970 7.050 1.00 93.94 318 HIS A O 1
ATOM 2456 N N . MET A 1 319 ? -0.684 -11.089 5.392 1.00 92.06 319 MET A N 1
ATOM 2457 C CA . MET A 1 319 ? -1.039 -9.866 6.124 1.00 92.06 319 MET A CA 1
ATOM 2458 C C . MET A 1 319 ? -1.767 -10.180 7.432 1.00 92.06 319 MET A C 1
ATOM 2460 O O . MET A 1 319 ? -1.374 -9.683 8.483 1.00 92.06 319 MET A O 1
ATOM 2464 N N . ALA A 1 320 ? -2.794 -11.031 7.384 1.00 91.62 320 ALA A N 1
ATOM 2465 C CA . ALA A 1 320 ? -3.530 -11.439 8.574 1.00 91.62 320 ALA A CA 1
ATOM 2466 C C . ALA A 1 320 ? -2.635 -12.176 9.569 1.00 91.62 320 ALA A C 1
ATOM 2468 O O . ALA A 1 320 ? -2.616 -11.827 10.743 1.00 91.62 320 ALA A O 1
ATOM 2469 N N . ALA A 1 321 ? -1.848 -13.149 9.102 1.00 91.44 321 ALA A N 1
ATOM 2470 C CA . ALA A 1 321 ? -0.936 -13.896 9.956 1.00 91.44 321 ALA A CA 1
ATOM 2471 C C . ALA A 1 321 ? 0.080 -12.978 10.639 1.00 91.44 321 ALA A C 1
ATOM 2473 O O . ALA A 1 321 ? 0.388 -13.199 11.805 1.00 91.44 321 ALA A O 1
ATOM 2474 N N . TRP A 1 322 ? 0.580 -11.955 9.939 1.00 89.00 322 TRP A N 1
ATOM 2475 C CA . TRP A 1 322 ? 1.481 -10.953 10.499 1.00 89.00 322 TRP A CA 1
ATOM 2476 C C . TRP A 1 322 ? 0.774 -10.086 11.543 1.00 89.00 322 TRP A C 1
ATOM 2478 O O . TRP A 1 322 ? 1.239 -10.029 12.678 1.00 89.00 322 TRP A O 1
ATOM 2488 N N . LEU A 1 323 ? -0.370 -9.481 11.202 1.00 86.56 323 LEU A N 1
ATOM 2489 C CA . LEU A 1 323 ? -1.150 -8.625 12.107 1.00 86.56 323 LEU A CA 1
ATOM 2490 C C . LEU A 1 323 ? -1.605 -9.369 13.373 1.00 86.56 323 LEU A C 1
ATOM 2492 O O . LEU A 1 323 ? -1.630 -8.777 14.449 1.00 86.56 323 LEU A O 1
ATOM 2496 N N . SER A 1 324 ? -1.897 -10.666 13.256 1.00 86.44 324 SER A N 1
ATOM 2497 C CA . SER A 1 324 ? -2.367 -11.515 14.354 1.00 86.44 324 SER A CA 1
ATOM 2498 C C . SER A 1 324 ? -1.261 -12.028 15.295 1.00 86.44 324 SER A C 1
ATOM 2500 O O . SER A 1 324 ? -1.544 -12.792 16.219 1.00 86.44 324 SER A O 1
ATOM 2502 N N . GLN A 1 325 ? 0.012 -11.662 15.095 1.00 86.19 325 GLN A N 1
ATOM 2503 C CA . GLN A 1 325 ? 1.094 -12.165 15.952 1.00 86.19 325 GLN A CA 1
ATOM 2504 C C . GLN A 1 325 ? 1.023 -11.590 17.373 1.00 86.19 325 GLN A C 1
ATOM 2506 O O . GLN A 1 325 ? 1.028 -10.376 17.585 1.00 86.19 325 GLN A O 1
ATOM 2511 N N . LYS A 1 326 ? 1.047 -12.488 18.365 1.00 73.81 326 LYS A N 1
ATOM 2512 C CA . LYS A 1 326 ? 1.105 -12.137 19.789 1.00 73.81 326 LYS A CA 1
ATOM 2513 C C . LYS A 1 326 ? 2.361 -11.313 20.094 1.00 73.81 326 LYS A C 1
ATOM 2515 O O . LYS A 1 326 ? 3.456 -11.670 19.666 1.00 73.81 326 LYS A O 1
ATOM 2520 N N . GLY A 1 327 ? 2.207 -10.244 20.875 1.00 68.00 327 GLY A N 1
ATOM 2521 C CA . GLY A 1 327 ? 3.305 -9.344 21.248 1.00 68.00 327 GLY A CA 1
ATOM 2522 C C . GLY A 1 327 ? 3.464 -8.129 20.333 1.00 68.00 327 GLY A C 1
ATOM 2523 O O . GLY A 1 327 ? 4.206 -7.211 20.681 1.00 68.00 327 GLY A O 1
ATOM 2524 N N . ARG A 1 328 ? 2.722 -8.058 19.220 1.00 71.69 328 ARG A N 1
ATOM 2525 C CA . ARG A 1 328 ? 2.511 -6.783 18.526 1.00 71.69 328 ARG A CA 1
ATOM 2526 C C . ARG A 1 328 ? 1.699 -5.855 19.423 1.00 71.69 328 ARG A C 1
ATOM 2528 O O . ARG A 1 328 ? 0.823 -6.319 20.151 1.00 71.69 328 ARG A O 1
ATOM 2535 N N . ARG A 1 329 ? 1.985 -4.548 19.354 1.00 60.91 329 ARG A N 1
ATOM 2536 C CA . ARG A 1 329 ? 1.410 -3.483 20.211 1.00 60.91 329 ARG A CA 1
ATOM 2537 C C . ARG A 1 329 ? -0.123 -3.525 20.317 1.00 60.91 329 ARG A C 1
ATOM 2539 O O . ARG A 1 329 ? -0.685 -3.022 21.275 1.00 60.91 329 ARG A O 1
ATOM 2546 N N . PHE A 1 330 ? -0.762 -4.151 19.338 1.00 65.12 330 PHE A N 1
ATOM 2547 C CA . PHE A 1 330 ? -2.196 -4.172 19.107 1.00 65.12 330 PHE A CA 1
ATOM 2548 C C . PHE A 1 330 ? -2.928 -5.409 19.669 1.00 65.12 330 PHE A C 1
ATOM 2550 O O . PHE A 1 330 ? -4.152 -5.414 19.712 1.00 65.12 330 PHE A O 1
ATOM 2557 N N . LEU A 1 331 ? -2.203 -6.463 20.073 1.00 56.31 331 LEU A N 1
ATOM 2558 C CA . LEU A 1 331 ? -2.756 -7.717 20.628 1.00 56.31 331 LEU A CA 1
ATOM 2559 C C . LEU A 1 331 ? -2.247 -8.002 22.049 1.00 56.31 331 LEU A C 1
ATOM 2561 O O . LEU A 1 331 ? -1.994 -9.160 22.401 1.00 56.31 331 LEU A O 1
ATOM 2565 N N . GLN A 1 332 ? -2.016 -6.946 22.830 1.00 54.38 332 GLN A N 1
ATOM 2566 C CA . GLN A 1 332 ? -1.582 -7.055 24.225 1.00 54.38 332 GLN A CA 1
ATOM 2567 C C . GLN A 1 332 ? -2.747 -7.369 25.162 1.00 54.38 332 GLN A C 1
ATOM 2569 O O . GLN A 1 332 ? -3.845 -6.804 24.956 1.00 54.38 332 GLN A O 1
#

Sequence (332 aa):
MVDFSDGVVGGLHRPVTQGLESRFTVFVMHVETDYLQFSACTVLPKRGFTLFCANNAASKTGIITDLAFKALMGDAIAWFHNQIFVEPVVILGHSGSGTMLSGYQIVAENGPSACNGTEKIYSCSDSVGDLAPADAFIFVDTNYGLSTMTLLSINPANRIMNYAEKRLKLIQQGKGLFTDDEPVYIVNSDYYAWPLLHKGGHITREIVHSVRVPSYMGDFANNFKNGAIKTTVTRFLEILATSYSLMGIQWNSSMTPPVGNSPGHREYLNTEKIYLASDSKDRSIAFVEGAQHMINTCAACEKYPGEFGDTTKTTYDHMAAWLSQKGRRFLQ

Foldseek 3Di:
DDDLPLFKDKDKQAAPDADLQQQAEEEAEDQQAQFNPALCSPQLNPLGHIYIGIYGCCNPPVDRFLQCLCSHPQSVCVVLVVDPSHPAYEYEAAALRLLSLVLLQQCQVPNQVLQCDPLALDGHDPPSRHRHHGPYYHYDLYAQAPQVVVCVVPPPCVVLVVVQVVQVVCVVVVNHPDNHHDDDDPDDDDFAFAWEAFPPRDTDTGRDDDLDDDDDPDDCCPPCPRNDPPDDPVRCSQGHDFDADPVGTCSLHHSRGCCVLNDDDGSLVSQVGNQVRPPDPLDGDYHYPQQDRSQAGVCVSDPDGCRRPGSSNRVSVVVSVSVPDPPPPSND

Solvent-accessible surface area (backbone atoms only — not comparable to full-atom values): 18711 Å² total; per-residue (Å²): 117,51,72,69,53,85,47,26,38,31,37,78,31,65,27,94,62,80,55,78,51,32,18,29,31,34,40,33,49,32,66,67,41,78,23,67,77,38,68,62,56,67,54,42,19,78,70,24,27,19,26,36,21,20,28,44,42,27,48,75,70,73,62,78,61,100,73,47,46,47,60,70,41,32,60,56,48,46,50,43,74,73,35,96,65,44,50,44,46,29,40,42,17,42,33,60,18,23,6,50,53,47,36,42,41,49,27,26,72,58,26,52,65,71,33,58,45,94,66,33,76,59,60,61,65,81,81,43,64,82,38,60,54,63,78,44,79,44,80,42,59,20,32,47,14,67,19,51,48,50,50,62,71,72,45,57,61,61,56,53,48,53,49,50,52,54,49,50,56,32,38,78,67,74,62,38,97,40,100,76,71,75,90,82,80,81,82,77,76,87,85,62,65,40,40,36,38,38,55,94,75,48,71,50,74,38,69,82,73,85,63,74,57,95,74,86,89,72,86,41,73,89,33,74,80,75,44,39,88,89,70,49,75,66,55,36,51,70,56,43,46,60,50,71,53,104,88,45,77,41,41,58,18,29,66,47,18,44,25,33,60,24,68,62,78,61,31,69,43,30,51,52,22,36,59,79,46,50,86,61,90,85,72,87,78,75,44,59,49,50,41,39,90,89,35,40,54,38,69,85,46,43,93,47,95,67,67,39,49,62,22,47,58,51,52,53,50,51,53,46,59,57,73,68,38,80,77,42,94,74,60,115

Organism: NCBI:txid41062

Secondary structure (DSSP, 8-state):
-EE-STT-EEEEE--SS--SGGG-EEEEEESSS--TT-THHHHSGGGT-EEEEEE-THHHH----TTTHIIIIIHHHHHHHT-TT--SEEEEEETHHHHHHHHHHHHHHHGGGGG--TT-SSPPPGGGTTPPPPSEEEEES--SHHHHHHHHHHSHHHHHHHHHHHHHHHHHTT--SSSS------------EEEEEPGGG-EEEEEPPP-PPP------TT-TTTTS----HHHHHHHT---EETTEE-GGGSSS-TTTSS--SSHHHHHHHHHHH---SS----EETTB-TTSSB-GGG-SSTTSS--HHHHHHHHHHHHHT-TTSTT--

pLDDT: mean 74.39, std 17.92, range [27.67, 96.94]

Mean predicted aligned error: 11.06 Å

Radius of gyration: 21.61 Å; Cα contacts (8 Å, |Δi|>4): 573; chains: 1; bounding box: 61×49×58 Å

Nearest PDB structures (foldseek):
  4mys-assembly1_A  TM=5.428E-01  e=5.460E-04  Escherichia coli K-12
  4myd-assembly3_C  TM=5.260E-01  e=1.219E-03  Escherichia coli K-12
  7c4d-assembly1_A  TM=4.740E-01  e=8.284E-03  uncultured bacterium
  3ils-assembly1_A  TM=4.107E-01  e=1.061E-02  Aspergillus parasiticus